Protein AF-A0A7S0KCH8-F1 (afdb_monomer)

Secondary structure (DSSP, 8-state):
-GGGGS-B---HHHHHHHHHHHHHHHHHTTTT-TTHHHHHHHHHHHHHHHHHHHHHHTBPPPP---THHHHHIIIIIHHHHHHHHHHHHHHHHHS-TT--EEE-SSPPPGGG-EEEEEEEE-SSSS-PEEEEEEE-TTSPPEEE----TTTTT-SS--GGGGTT---S-HHHHHHHHHHHHHHHHHHHHHHHHHHHHHHHHHHHHHHH--S---SS---S--GGG-TT-SEE--EE--TT-SS-EESS--TTS-GGGSS---TTSTT--GGGBGGGTS-HHHHHHH-SSTTS-SSPPPEE-PPPTTTGGG-

Sequence (311 aa):
INSYMRGTIYEVAERYTTVTKLLFLAFFYAAMYPMGFFVCSLALCITYFADKFATFRIWRPAPMLGNEVSEFQRDWVFPVVLLALILVTGYLYAMFPYDFLCESEDPVPEEYYGENYTVIKKESDDGGSQVQVTVDENSTAYRYCDQNIFVNFYFPPRSQAQDGDNWMTGQQEFVVNFVGWFGFTCFFTIVVLKFGVSSYKAYKSWIYGGGYEPVGDDQGIPFSKVESITAYVPQVRSVAFVYPLLACDVIHVDGSLIGFTDPEHENDHSVHSLIHEFRTEELKAKAKDVNKPILGVVKHYPPNAEESMHF

Organism: NCBI:txid1398097

Mean predicted aligned error: 13.88 Å

Radius of gyration: 35.08 Å; Cα contacts (8 Å, |Δi|>4): 299; chains: 1; bounding box: 94×50×87 Å

pLDDT: mean 81.59, std 11.24, range [45.16, 97.44]

Foldseek 3Di:
DVVVVQFDEDDPVVLVVVLLVLLLVLLLCCLVCVCSVVVSVVVVVVSVVVVVVSCVPGHHPHQLPDCVVVCCCVLPSVLVSVLSSLQSNLVCLQCVVVFFKFWDPDWDPPVPADFADFDFQPPDPPGTDTDGDGRDRPDTDIDGHDSPLVVVPDARQAPVSCVPRNRADPVSRVVSHVSRVVSVVSVVCSCCVPVVVVVVVVVCCVVPDPPDDDDDDDPVDPPLNPPVAFKDFDWADDSNDPDTATQEDCPPPFLVNPPDADPVQGRDCRVSYCVVVDPLVVVCVVDPDNPDDPTDYIDGRDRDPVVVVPD

Structure (mmCIF, N/CA/C/O backbone):
data_AF-A0A7S0KCH8-F1
#
_entry.id   AF-A0A7S0KCH8-F1
#
loop_
_atom_site.group_PDB
_atom_site.id
_atom_site.type_symbol
_atom_site.label_atom_id
_atom_site.label_alt_id
_atom_site.label_comp_id
_atom_site.label_asym_id
_atom_site.label_entity_id
_atom_site.label_seq_id
_atom_site.pdbx_PDB_ins_code
_atom_site.Cartn_x
_atom_site.Cartn_y
_atom_site.Cartn_z
_atom_site.occupancy
_atom_site.B_iso_or_equiv
_atom_site.auth_seq_id
_atom_site.auth_comp_id
_atom_site.auth_asym_id
_atom_site.auth_atom_id
_atom_site.pdbx_PDB_model_num
ATOM 1 N N . ILE A 1 1 ? 0.589 -22.618 -41.593 1.00 49.50 1 ILE A N 1
ATOM 2 C CA . ILE A 1 1 ? 0.770 -23.561 -40.459 1.00 49.50 1 ILE A CA 1
ATOM 3 C C . ILE A 1 1 ? 1.417 -22.905 -39.228 1.00 49.50 1 ILE A C 1
ATOM 5 O O . ILE A 1 1 ? 1.048 -23.247 -38.117 1.00 49.50 1 ILE A O 1
ATOM 9 N N . ASN A 1 2 ? 2.289 -21.900 -39.404 1.00 55.91 2 ASN A N 1
ATOM 10 C CA . ASN A 1 2 ? 3.018 -21.236 -38.311 1.00 55.91 2 ASN A CA 1
ATOM 11 C C . ASN A 1 2 ? 2.172 -20.278 -37.427 1.00 55.91 2 ASN A C 1
ATOM 13 O O . ASN A 1 2 ? 2.614 -19.855 -36.366 1.00 55.91 2 ASN A O 1
ATOM 17 N N . SER A 1 3 ? 0.940 -19.931 -37.827 1.00 59.00 3 SER A N 1
ATOM 18 C CA . SER A 1 3 ? 0.054 -19.051 -37.042 1.00 59.00 3 SER A CA 1
ATOM 19 C C . SER A 1 3 ? -0.571 -19.735 -35.820 1.00 59.00 3 SER A C 1
ATOM 21 O O . SER A 1 3 ? -0.854 -19.058 -34.838 1.00 59.00 3 SER A O 1
ATOM 23 N N . TYR A 1 4 ? -0.744 -21.062 -35.848 1.00 65.50 4 TYR A N 1
ATOM 24 C CA . TYR A 1 4 ? -1.375 -21.828 -34.761 1.00 65.50 4 TYR A CA 1
ATOM 25 C C . TYR A 1 4 ? -0.423 -22.160 -33.597 1.00 65.50 4 TYR A C 1
ATOM 27 O O . TYR A 1 4 ? -0.877 -22.632 -32.563 1.00 65.50 4 TYR A O 1
ATOM 35 N N . MET A 1 5 ? 0.881 -21.893 -33.744 1.00 70.75 5 MET A N 1
ATOM 36 C CA . MET A 1 5 ? 1.918 -22.182 -32.738 1.00 70.75 5 MET A CA 1
ATOM 37 C C . MET A 1 5 ? 2.386 -20.933 -31.967 1.00 70.75 5 MET A C 1
ATOM 39 O O . MET A 1 5 ? 3.330 -21.010 -31.189 1.00 70.75 5 MET A O 1
ATOM 43 N N . ARG A 1 6 ? 1.766 -19.762 -32.178 1.00 72.44 6 ARG A N 1
ATOM 44 C CA . ARG A 1 6 ? 2.265 -18.481 -31.634 1.00 72.44 6 ARG A CA 1
ATOM 45 C C . ARG A 1 6 ? 1.934 -18.221 -30.157 1.00 72.44 6 ARG A C 1
ATOM 47 O O . ARG A 1 6 ? 2.426 -17.234 -29.621 1.00 72.44 6 ARG A O 1
ATOM 54 N N . GLY A 1 7 ? 1.169 -19.099 -29.505 1.00 82.00 7 GLY A N 1
ATOM 55 C CA . GLY A 1 7 ? 0.718 -18.918 -28.122 1.00 82.00 7 GLY A CA 1
ATOM 56 C C . GLY A 1 7 ? -0.313 -17.793 -27.970 1.00 82.00 7 GLY A C 1
ATOM 57 O O . GLY A 1 7 ? -0.486 -16.951 -28.853 1.00 82.00 7 GLY A O 1
ATOM 58 N N . THR A 1 8 ? -1.032 -17.785 -26.850 1.00 87.75 8 THR A N 1
ATOM 59 C CA . THR A 1 8 ? -2.036 -16.748 -26.563 1.00 87.75 8 THR A CA 1
ATOM 60 C C . THR A 1 8 ? -1.348 -15.472 -26.080 1.00 87.75 8 THR A C 1
ATOM 62 O O . THR A 1 8 ? -0.414 -15.535 -25.277 1.00 87.75 8 THR A O 1
ATOM 65 N N . ILE A 1 9 ? -1.805 -14.316 -26.567 1.00 86.19 9 ILE A N 1
ATOM 66 C CA . ILE A 1 9 ? -1.356 -13.003 -26.086 1.00 86.19 9 ILE A CA 1
ATOM 67 C C . ILE A 1 9 ? -1.968 -12.773 -24.703 1.00 86.19 9 ILE A C 1
ATOM 69 O O . ILE A 1 9 ? -3.154 -13.027 -24.505 1.00 86.19 9 ILE A O 1
ATOM 73 N N . TYR A 1 10 ? -1.166 -12.300 -23.756 1.00 87.00 10 TYR A N 1
ATOM 74 C CA . TYR A 1 10 ? -1.631 -11.918 -22.429 1.00 87.00 10 TYR A CA 1
ATOM 75 C C . TYR A 1 10 ? -1.102 -10.533 -22.070 1.00 87.00 10 TYR A C 1
ATOM 77 O O . TYR A 1 10 ? -0.012 -10.145 -22.495 1.00 87.00 10 TYR A O 1
ATOM 85 N N . GLU A 1 11 ? -1.870 -9.799 -21.269 1.00 87.19 11 GLU A N 1
ATOM 86 C CA . GLU A 1 11 ? -1.468 -8.489 -20.773 1.00 87.19 11 GLU A CA 1
ATOM 87 C C . GLU A 1 11 ? -0.939 -8.601 -19.344 1.00 87.19 11 GLU A C 1
ATOM 89 O O . GLU A 1 11 ? -1.633 -9.007 -18.410 1.00 87.19 11 GLU A O 1
ATOM 94 N N . VAL A 1 12 ? 0.319 -8.205 -19.162 1.00 85.81 12 VAL A N 1
ATOM 95 C CA . VAL A 1 12 ? 0.990 -8.212 -17.856 1.00 85.81 12 VAL A CA 1
ATOM 96 C C . VAL A 1 12 ? 0.266 -7.287 -16.864 1.00 85.81 12 VAL A C 1
ATOM 98 O O . VAL A 1 12 ? 0.108 -7.628 -15.691 1.00 85.81 12 VAL A O 1
ATOM 101 N N . ALA A 1 13 ? -0.249 -6.149 -17.341 1.00 86.00 13 ALA A N 1
ATOM 102 C CA . ALA A 1 13 ? -0.992 -5.183 -16.532 1.00 86.00 13 ALA A CA 1
ATOM 103 C C . ALA A 1 13 ? -2.282 -5.767 -15.924 1.00 86.00 13 ALA A C 1
ATOM 105 O O . ALA A 1 13 ? -2.610 -5.477 -14.770 1.00 86.00 13 ALA A O 1
ATOM 106 N N . GLU A 1 14 ? -2.991 -6.630 -16.657 1.00 88.38 14 GLU A N 1
ATOM 107 C CA . GLU A 1 14 ? -4.214 -7.284 -16.177 1.00 88.38 14 GLU A CA 1
ATOM 108 C C . GLU A 1 14 ? -3.922 -8.213 -14.986 1.00 88.38 14 GLU A C 1
ATOM 110 O O . GLU A 1 14 ? -4.651 -8.222 -13.986 1.00 88.38 14 GLU A O 1
ATOM 115 N N . ARG A 1 15 ? -2.802 -8.944 -15.043 1.00 89.25 15 ARG A N 1
ATOM 116 C CA . ARG A 1 15 ? -2.364 -9.856 -13.973 1.00 89.25 15 ARG A CA 1
ATOM 117 C C . ARG A 1 15 ? -2.006 -9.091 -12.703 1.00 89.25 15 ARG A C 1
ATOM 119 O O . ARG A 1 15 ? -2.523 -9.406 -11.630 1.00 89.25 15 ARG A O 1
ATOM 126 N N . TYR A 1 16 ? -1.216 -8.026 -12.830 1.00 88.56 16 TYR A N 1
ATOM 127 C CA . TYR A 1 16 ? -0.885 -7.150 -11.704 1.00 88.56 16 TYR A CA 1
ATOM 128 C C . TYR A 1 16 ? -2.118 -6.483 -11.090 1.00 88.56 16 TYR A C 1
ATOM 130 O O . TYR A 1 16 ? -2.240 -6.399 -9.864 1.00 88.56 16 TYR A O 1
ATOM 138 N N . THR A 1 17 ? -3.068 -6.063 -11.926 1.00 91.12 17 THR A N 1
ATOM 139 C CA . THR A 1 17 ? -4.338 -5.491 -11.467 1.00 91.12 17 THR A CA 1
ATOM 140 C C . THR A 1 17 ? -5.153 -6.517 -10.682 1.00 91.12 17 THR A C 1
ATOM 142 O O . THR A 1 17 ? -5.714 -6.189 -9.638 1.00 91.12 17 THR A O 1
ATOM 145 N N . THR A 1 18 ? -5.192 -7.769 -11.138 1.00 92.88 18 THR A N 1
ATOM 146 C CA . THR A 1 18 ? -5.904 -8.859 -10.455 1.00 92.88 18 THR A CA 1
ATOM 147 C C . THR A 1 18 ? -5.311 -9.137 -9.074 1.00 92.88 18 THR A C 1
ATOM 149 O O . THR A 1 18 ? -6.045 -9.163 -8.086 1.00 92.88 18 THR A O 1
ATOM 152 N N . VAL A 1 19 ? -3.983 -9.248 -8.974 1.00 92.31 19 VAL A N 1
ATOM 153 C CA . VAL A 1 19 ? -3.284 -9.420 -7.687 1.00 92.31 19 VAL A CA 1
ATOM 154 C C . VAL A 1 19 ? -3.533 -8.229 -6.759 1.00 92.31 19 VAL A C 1
ATOM 156 O O . VAL A 1 19 ? -3.840 -8.409 -5.582 1.00 92.31 19 VAL A O 1
ATOM 159 N N . THR A 1 20 ? -3.465 -7.007 -7.287 1.00 92.56 20 THR A N 1
ATOM 160 C CA . THR A 1 20 ? -3.711 -5.782 -6.513 1.00 92.56 20 THR A CA 1
ATOM 161 C C . THR A 1 20 ? -5.137 -5.731 -5.967 1.00 92.56 20 THR A C 1
ATOM 163 O O . THR A 1 20 ? -5.324 -5.397 -4.801 1.00 92.56 20 THR A O 1
ATOM 166 N N . LYS A 1 21 ? -6.142 -6.111 -6.768 1.00 93.25 21 LYS A N 1
ATOM 167 C CA . LYS A 1 21 ? -7.544 -6.194 -6.328 1.00 93.25 21 LYS A CA 1
ATOM 168 C C . LYS A 1 21 ? -7.722 -7.197 -5.191 1.00 93.25 21 LYS A C 1
ATOM 170 O O . LYS A 1 21 ? -8.397 -6.878 -4.218 1.00 93.25 21 LYS A O 1
ATOM 175 N N . LEU A 1 22 ? -7.105 -8.377 -5.295 1.00 94.31 22 LEU A N 1
ATOM 176 C CA . LEU A 1 22 ? -7.160 -9.400 -4.244 1.00 94.31 22 LEU A CA 1
ATOM 177 C C . LEU A 1 22 ? -6.536 -8.903 -2.937 1.00 94.31 22 LEU A C 1
ATOM 179 O O . LEU A 1 22 ? -7.145 -9.040 -1.879 1.00 94.31 22 LEU A O 1
ATOM 183 N N . LEU A 1 23 ? -5.353 -8.286 -3.013 1.00 92.62 23 LEU A N 1
ATOM 184 C CA . LEU A 1 23 ? -4.676 -7.726 -1.843 1.00 92.62 23 LEU A CA 1
ATOM 185 C C . LEU A 1 23 ? -5.473 -6.581 -1.219 1.00 92.62 23 LEU A C 1
ATOM 187 O O . LEU A 1 23 ? -5.674 -6.576 -0.008 1.00 92.62 23 LEU A O 1
ATOM 191 N N . PHE A 1 24 ? -5.967 -5.649 -2.037 1.00 93.00 24 PHE A N 1
ATOM 192 C CA . PHE A 1 24 ? -6.792 -4.541 -1.566 1.00 93.00 24 PHE A CA 1
ATOM 193 C C . PHE A 1 24 ? -8.053 -5.049 -0.867 1.00 93.00 24 PHE A C 1
ATOM 195 O O . PHE A 1 24 ? -8.338 -4.615 0.241 1.00 93.00 24 PHE A O 1
ATOM 202 N N . LEU A 1 25 ? -8.768 -6.006 -1.465 1.00 93.06 25 LEU A N 1
ATOM 203 C CA . LEU A 1 25 ? -9.974 -6.584 -0.875 1.00 93.06 25 LEU A CA 1
ATOM 204 C C . LEU A 1 25 ? -9.673 -7.287 0.456 1.00 93.06 25 LEU A C 1
ATOM 206 O O . LEU A 1 25 ? -10.362 -7.054 1.446 1.00 93.06 25 LEU A O 1
ATOM 210 N N . ALA A 1 26 ? -8.632 -8.121 0.491 1.00 93.62 26 ALA A N 1
ATOM 211 C CA . ALA A 1 26 ? -8.243 -8.845 1.696 1.00 93.62 26 ALA A CA 1
ATOM 212 C C . ALA A 1 26 ? -7.873 -7.893 2.836 1.00 93.62 26 ALA A C 1
ATOM 214 O O . ALA A 1 26 ? -8.261 -8.118 3.976 1.00 93.62 26 ALA A O 1
ATOM 215 N N . PHE A 1 27 ? -7.154 -6.817 2.522 1.00 91.88 27 PHE A N 1
ATOM 216 C CA . PHE A 1 27 ? -6.745 -5.821 3.503 1.00 91.88 27 PHE A CA 1
ATOM 217 C C . PHE A 1 27 ? -7.907 -4.926 3.936 1.00 91.88 27 PHE A C 1
ATOM 219 O O . PHE A 1 27 ? -8.045 -4.634 5.116 1.00 91.88 27 PHE A O 1
ATOM 226 N N . PHE A 1 28 ? -8.790 -4.543 3.019 1.00 90.81 28 PHE A N 1
ATOM 227 C CA . PHE A 1 28 ? -9.966 -3.740 3.341 1.00 90.81 28 PHE A CA 1
ATOM 228 C C . PHE A 1 28 ? -10.879 -4.446 4.355 1.00 90.81 28 PHE A C 1
ATOM 230 O O . PHE A 1 28 ? -11.350 -3.832 5.306 1.00 90.81 28 PHE A O 1
ATOM 237 N N . TYR A 1 29 ? -11.084 -5.755 4.185 1.00 90.38 29 TYR A N 1
ATOM 238 C CA . TYR A 1 29 ? -11.949 -6.559 5.053 1.00 90.38 29 TYR A CA 1
ATOM 239 C C . TYR A 1 29 ? -11.213 -7.266 6.201 1.00 90.38 29 TYR A C 1
ATOM 241 O O . TYR A 1 29 ? -11.848 -7.972 6.985 1.00 90.38 29 TYR A O 1
ATOM 249 N N . ALA A 1 30 ? -9.899 -7.062 6.339 1.00 90.81 30 ALA A N 1
ATOM 250 C CA . ALA A 1 30 ? -9.063 -7.756 7.318 1.00 90.81 30 ALA A CA 1
ATOM 251 C C . ALA A 1 30 ? -9.546 -7.581 8.764 1.00 90.81 30 ALA A C 1
ATOM 253 O O . ALA A 1 30 ? -9.497 -8.533 9.541 1.00 90.81 30 ALA A O 1
ATOM 254 N N . ALA A 1 31 ? -10.022 -6.380 9.107 1.00 88.06 31 ALA A N 1
ATOM 255 C CA . ALA A 1 31 ? -10.483 -6.049 10.453 1.00 88.06 31 ALA A CA 1
ATOM 256 C C . ALA A 1 31 ? -11.760 -6.809 10.849 1.00 88.06 31 ALA A C 1
ATOM 258 O O . ALA A 1 31 ? -11.889 -7.239 11.989 1.00 88.06 31 ALA A O 1
ATOM 259 N N . MET A 1 32 ? -12.691 -7.001 9.907 1.00 89.19 32 MET A N 1
ATOM 260 C CA . MET A 1 32 ? -13.961 -7.692 10.170 1.00 89.19 32 MET A CA 1
ATOM 261 C C . MET A 1 32 ? -13.855 -9.206 9.994 1.00 89.19 32 MET A C 1
ATOM 263 O O . MET A 1 32 ? -14.503 -9.961 10.712 1.00 89.19 32 MET A O 1
ATOM 267 N N . TYR A 1 33 ? -13.063 -9.661 9.022 1.00 90.75 33 TYR A N 1
ATOM 268 C CA . TYR A 1 33 ? -12.985 -11.070 8.658 1.00 90.75 33 TYR A CA 1
ATOM 269 C C . TYR A 1 33 ? -11.531 -11.498 8.422 1.00 90.75 33 TYR A C 1
ATOM 271 O O . TYR A 1 33 ? -11.089 -11.616 7.274 1.00 90.75 33 TYR A O 1
ATOM 279 N N . PRO A 1 34 ? -10.769 -11.794 9.493 1.00 90.00 34 PRO A N 1
ATOM 280 C CA . PRO A 1 34 ? -9.363 -12.186 9.376 1.00 90.00 34 PRO A CA 1
ATOM 281 C C . PRO A 1 34 ? -9.175 -13.501 8.604 1.00 90.00 34 PRO A C 1
ATOM 283 O O . PRO A 1 34 ? -8.132 -13.713 7.984 1.00 90.00 34 PRO A O 1
ATOM 286 N N . MET A 1 35 ? -10.197 -14.367 8.541 1.00 92.88 35 MET A N 1
ATOM 287 C CA . MET A 1 35 ? -10.164 -15.558 7.681 1.00 92.88 35 MET A CA 1
ATOM 288 C C . MET A 1 35 ? -10.033 -15.218 6.185 1.00 92.88 35 MET A C 1
ATOM 290 O O . MET A 1 35 ? -9.571 -16.050 5.401 1.00 92.88 35 MET A O 1
ATOM 294 N N . GLY A 1 36 ? -10.342 -13.980 5.785 1.00 92.12 36 GLY A N 1
ATOM 295 C CA . GLY A 1 36 ? -10.107 -13.470 4.437 1.00 92.12 36 GLY A CA 1
ATOM 296 C C . GLY A 1 36 ? -8.643 -13.563 3.996 1.00 92.12 36 GLY A C 1
ATOM 297 O O . GLY A 1 36 ? -8.384 -13.785 2.813 1.00 92.12 36 GLY A O 1
ATOM 298 N N . PHE A 1 37 ? -7.677 -13.501 4.923 1.00 93.00 37 PHE A N 1
ATOM 299 C CA . PHE A 1 37 ? -6.259 -13.693 4.599 1.00 93.00 37 PHE A CA 1
ATOM 300 C C . PHE A 1 37 ? -5.954 -15.104 4.091 1.00 93.00 37 PHE A C 1
ATOM 302 O O . PHE A 1 37 ? -5.174 -15.254 3.150 1.00 93.00 37 PHE A O 1
ATOM 309 N N . PHE A 1 38 ? -6.593 -16.132 4.656 1.00 95.88 38 PHE A N 1
ATOM 310 C CA . PHE A 1 38 ? -6.423 -17.510 4.190 1.00 95.88 38 PHE A CA 1
ATOM 311 C C . PHE A 1 38 ? -6.998 -17.692 2.786 1.00 95.88 38 PHE A C 1
ATOM 313 O O . PHE A 1 38 ? -6.343 -18.278 1.925 1.00 95.88 38 PHE A O 1
ATOM 320 N N . VAL A 1 39 ? -8.183 -17.130 2.529 1.00 95.31 39 VAL A N 1
ATOM 321 C CA . VAL A 1 39 ? -8.810 -17.162 1.198 1.00 95.31 39 VAL A CA 1
ATOM 322 C C . VAL A 1 39 ? -7.949 -16.419 0.174 1.00 95.31 39 VAL A C 1
ATOM 324 O O . VAL A 1 39 ? -7.715 -16.930 -0.920 1.00 95.31 39 VAL A O 1
ATOM 327 N N . CYS A 1 40 ? -7.416 -15.249 0.535 1.00 95.25 40 CYS A N 1
ATOM 328 C CA . CYS A 1 40 ? -6.511 -14.481 -0.317 1.00 95.25 40 CYS A CA 1
ATOM 329 C C . CYS A 1 40 ? -5.208 -15.243 -0.600 1.00 95.25 40 CYS A C 1
ATOM 331 O O . CYS A 1 40 ? -4.794 -15.342 -1.752 1.00 95.25 40 CYS A O 1
ATOM 333 N N . SER A 1 41 ? -4.594 -15.852 0.418 1.00 96.44 41 SER A N 1
ATOM 334 C CA . SER A 1 41 ? -3.389 -16.672 0.256 1.00 96.44 41 SER A CA 1
ATOM 335 C C . SER A 1 41 ? -3.626 -17.861 -0.679 1.00 96.44 41 SER A C 1
ATOM 337 O O . SER A 1 41 ? -2.832 -18.091 -1.591 1.00 96.44 41 SER A O 1
ATOM 339 N N . LEU A 1 42 ? -4.749 -18.570 -0.519 1.00 97.12 42 LEU A N 1
ATOM 340 C CA . LEU A 1 42 ? -5.142 -19.658 -1.413 1.00 97.12 42 LEU A CA 1
ATOM 341 C C . LEU A 1 42 ? -5.324 -19.157 -2.855 1.00 97.12 42 LEU A C 1
ATOM 343 O O . LEU A 1 42 ? -4.800 -19.770 -3.786 1.00 97.12 42 LEU A O 1
ATOM 347 N N . ALA A 1 43 ? -6.022 -18.033 -3.040 1.00 96.56 43 ALA A N 1
ATOM 348 C CA . ALA A 1 43 ? -6.229 -17.428 -4.352 1.00 96.56 43 ALA A CA 1
ATOM 349 C C . ALA A 1 43 ? -4.895 -17.062 -5.020 1.00 96.56 43 ALA A C 1
ATOM 351 O O . ALA A 1 43 ? -4.681 -17.425 -6.176 1.00 96.56 43 ALA A O 1
ATOM 352 N N . LEU A 1 44 ? -3.972 -16.438 -4.276 1.00 95.31 44 LEU A N 1
ATOM 353 C CA . LEU A 1 44 ? -2.632 -16.094 -4.756 1.00 95.31 44 LEU A CA 1
ATOM 354 C C . LEU A 1 44 ? -1.824 -17.338 -5.149 1.00 95.31 44 LEU A C 1
ATOM 356 O O . LEU A 1 44 ? -1.196 -17.350 -6.209 1.00 95.31 44 LEU A O 1
ATOM 360 N N . CYS A 1 45 ? -1.880 -18.405 -4.348 1.00 97.44 45 CYS A N 1
ATOM 361 C CA . CYS A 1 45 ? -1.247 -19.685 -4.668 1.00 97.44 45 CYS A CA 1
ATOM 362 C C . CYS A 1 45 ? -1.795 -20.279 -5.971 1.00 97.44 45 CYS A C 1
ATOM 364 O O . CYS A 1 45 ? -1.017 -20.663 -6.845 1.00 97.44 45 CYS A O 1
ATOM 366 N N . ILE A 1 46 ? -3.121 -20.319 -6.134 1.00 96.88 46 ILE A N 1
ATOM 367 C CA . ILE A 1 46 ? -3.759 -20.829 -7.355 1.00 96.88 46 ILE A CA 1
ATOM 368 C C . ILE A 1 46 ? -3.323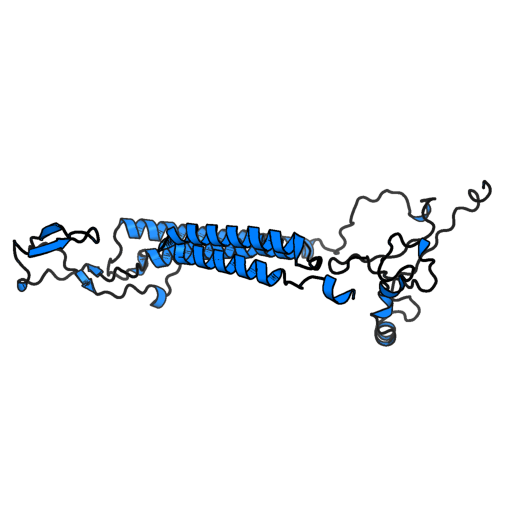 -20.000 -8.565 1.00 96.88 46 ILE A C 1
ATOM 370 O O . ILE A 1 46 ? -2.886 -20.575 -9.563 1.00 96.88 46 ILE A O 1
ATOM 374 N N . THR A 1 47 ? -3.370 -18.666 -8.473 1.00 95.25 47 THR A N 1
ATOM 375 C CA . THR A 1 47 ? -2.918 -17.789 -9.563 1.00 95.25 47 THR A CA 1
ATOM 376 C C . THR A 1 47 ? -1.441 -17.980 -9.877 1.00 95.25 47 THR A C 1
ATOM 378 O O . THR A 1 47 ? -1.086 -18.060 -11.045 1.00 95.25 47 THR A O 1
ATOM 381 N N . TYR A 1 48 ? -0.583 -18.154 -8.867 1.00 95.38 48 TYR A N 1
ATOM 382 C CA . TYR A 1 48 ? 0.844 -18.392 -9.074 1.00 95.38 48 TYR A CA 1
ATOM 383 C C . TYR A 1 48 ? 1.094 -19.670 -9.879 1.00 95.38 48 TYR A C 1
ATOM 385 O O . TYR A 1 48 ? 1.832 -19.649 -10.863 1.00 95.38 48 TYR A O 1
ATOM 393 N N . PHE A 1 49 ? 0.473 -20.788 -9.494 1.00 96.75 49 PHE A N 1
ATOM 394 C CA . PHE A 1 49 ? 0.667 -22.051 -10.207 1.00 96.75 49 PHE A CA 1
ATOM 395 C C . PHE A 1 49 ? 0.043 -22.033 -11.605 1.00 96.75 49 PHE A C 1
ATOM 397 O O . PHE A 1 49 ? 0.657 -22.546 -12.544 1.00 96.75 49 PHE A O 1
ATOM 404 N N . ALA A 1 50 ? -1.133 -21.419 -11.761 1.00 95.31 50 ALA A N 1
ATOM 405 C CA . ALA A 1 50 ? -1.792 -21.271 -13.054 1.00 95.31 50 ALA A CA 1
ATOM 406 C C . ALA A 1 50 ? -0.970 -20.399 -14.015 1.00 95.31 50 ALA A C 1
ATOM 408 O O . ALA A 1 50 ? -0.683 -20.829 -15.133 1.00 95.31 50 ALA A O 1
ATOM 409 N N . ASP A 1 51 ? -0.521 -19.225 -13.568 1.00 93.56 51 ASP A N 1
ATOM 410 C CA . ASP A 1 51 ? 0.273 -18.298 -14.376 1.00 93.56 51 ASP A CA 1
ATOM 411 C C . ASP A 1 51 ? 1.648 -18.895 -14.701 1.00 93.56 51 ASP A C 1
ATOM 413 O O . ASP A 1 51 ? 2.118 -18.792 -15.835 1.00 93.56 51 ASP A O 1
ATOM 417 N N . LYS A 1 52 ? 2.273 -19.607 -13.753 1.00 94.19 52 LYS A N 1
ATOM 418 C CA . LYS A 1 52 ? 3.521 -20.342 -13.995 1.00 94.19 52 LYS A CA 1
ATOM 419 C C . LYS A 1 52 ? 3.345 -21.392 -15.091 1.00 94.19 52 LYS A C 1
ATOM 421 O O . LYS A 1 52 ? 4.161 -21.468 -16.006 1.00 94.19 52 LYS A O 1
ATOM 426 N N . PHE A 1 53 ? 2.285 -22.196 -15.019 1.00 95.12 53 PHE A N 1
ATOM 427 C CA . PHE A 1 53 ? 1.995 -23.200 -16.041 1.00 95.12 53 PHE A CA 1
ATOM 428 C C . PHE A 1 53 ? 1.719 -22.560 -17.408 1.00 95.12 53 PHE A C 1
ATOM 430 O O . PHE A 1 53 ? 2.267 -23.006 -18.419 1.00 95.12 53 PHE A O 1
ATOM 437 N N . ALA A 1 54 ? 0.913 -21.497 -17.438 1.00 92.12 54 ALA A N 1
ATOM 438 C CA . ALA A 1 54 ? 0.558 -20.795 -18.664 1.00 92.12 54 ALA A CA 1
ATOM 439 C C . ALA A 1 54 ? 1.779 -20.140 -19.326 1.00 92.12 54 ALA A C 1
ATOM 441 O O . ALA A 1 54 ? 1.956 -20.287 -20.535 1.00 92.12 54 ALA A O 1
ATOM 442 N N . THR A 1 55 ? 2.668 -19.534 -18.535 1.00 90.44 55 THR A N 1
ATOM 443 C CA . THR A 1 55 ? 3.923 -18.928 -19.011 1.00 90.44 55 THR A CA 1
ATOM 444 C C . THR A 1 55 ? 4.830 -19.948 -19.699 1.00 90.44 55 THR A C 1
ATOM 446 O O . THR A 1 55 ? 5.440 -19.638 -20.716 1.00 90.44 55 THR A O 1
ATOM 449 N N . PHE A 1 56 ? 4.911 -21.180 -19.186 1.00 91.12 56 PHE A N 1
ATOM 450 C CA . PHE A 1 56 ? 5.785 -22.201 -19.772 1.00 91.12 56 PHE A CA 1
ATOM 451 C C . PHE A 1 56 ? 5.194 -22.939 -20.977 1.00 91.12 56 PHE A C 1
ATOM 453 O O . PHE A 1 56 ? 5.953 -23.579 -21.703 1.00 91.12 56 PHE A O 1
ATOM 460 N N . ARG A 1 57 ? 3.867 -22.939 -21.170 1.00 90.50 57 ARG A N 1
ATOM 461 C CA . ARG A 1 57 ? 3.228 -23.837 -22.155 1.00 90.50 57 ARG A CA 1
ATOM 462 C C . ARG A 1 57 ? 2.222 -23.208 -23.110 1.00 90.50 57 ARG A C 1
ATOM 464 O O . ARG A 1 57 ? 1.980 -23.800 -24.155 1.00 90.50 57 ARG A O 1
ATOM 471 N N . ILE A 1 58 ? 1.594 -22.088 -22.759 1.00 91.56 58 ILE A N 1
ATOM 472 C CA . ILE A 1 58 ? 0.435 -21.555 -23.500 1.00 91.56 58 ILE A CA 1
ATOM 473 C C . ILE A 1 58 ? 0.701 -20.141 -24.005 1.00 91.56 58 ILE A C 1
ATOM 475 O O . ILE A 1 58 ? 0.320 -19.795 -25.125 1.00 91.56 58 ILE A O 1
ATOM 479 N N . TRP A 1 59 ? 1.302 -19.303 -23.169 1.00 90.50 59 TRP A N 1
ATOM 480 C CA . TRP A 1 59 ? 1.473 -17.895 -23.471 1.00 90.50 59 TRP A CA 1
ATOM 481 C C . TRP A 1 59 ? 2.648 -17.652 -24.403 1.00 90.50 59 TRP A C 1
ATOM 483 O O . TRP A 1 59 ? 3.705 -18.274 -24.298 1.00 90.50 59 TRP A O 1
ATOM 493 N N . ARG A 1 60 ? 2.444 -16.710 -25.324 1.00 86.12 60 ARG A N 1
ATOM 494 C CA . ARG A 1 60 ? 3.535 -16.126 -26.101 1.00 86.12 60 ARG A CA 1
ATOM 495 C C . ARG A 1 60 ? 4.489 -15.395 -25.140 1.00 86.12 60 ARG A C 1
ATOM 497 O O . ARG A 1 60 ? 3.997 -14.857 -24.150 1.00 86.12 60 ARG A O 1
ATOM 504 N N . PRO A 1 61 ? 5.807 -15.315 -25.412 1.00 81.62 61 PRO A N 1
ATOM 505 C CA . PRO A 1 61 ? 6.705 -14.454 -24.645 1.00 81.62 61 PRO A CA 1
ATOM 506 C C . PRO A 1 61 ? 6.113 -13.050 -24.472 1.00 81.62 61 PRO A C 1
ATOM 508 O O . PRO A 1 61 ? 5.667 -12.448 -25.453 1.00 81.62 61 PRO A O 1
ATOM 511 N N . ALA A 1 62 ? 6.067 -12.563 -23.229 1.00 77.62 62 ALA A N 1
ATOM 512 C CA . ALA A 1 62 ? 5.582 -11.218 -22.946 1.00 77.62 62 ALA A CA 1
ATOM 513 C C . ALA A 1 62 ? 6.419 -10.168 -23.691 1.00 77.62 62 ALA A C 1
ATOM 515 O O . ALA A 1 62 ? 7.618 -10.381 -23.906 1.00 77.62 62 ALA A O 1
ATOM 516 N N . PRO A 1 63 ? 5.820 -9.015 -24.042 1.00 74.06 63 PRO A N 1
ATOM 517 C CA . PRO A 1 63 ? 6.612 -7.857 -24.429 1.00 74.06 63 PRO A CA 1
ATOM 518 C C . PRO A 1 63 ? 7.597 -7.538 -23.299 1.00 74.06 63 PRO A C 1
ATOM 520 O O . PRO A 1 63 ? 7.263 -7.712 -22.123 1.00 74.06 63 PRO A O 1
ATOM 523 N N . MET A 1 64 ? 8.801 -7.083 -23.649 1.00 70.38 64 MET A N 1
ATOM 524 C CA . MET A 1 64 ? 9.814 -6.647 -22.685 1.00 70.38 64 MET A CA 1
ATOM 525 C C . MET A 1 64 ? 9.370 -5.339 -22.017 1.00 70.38 64 MET A C 1
ATOM 527 O O . MET A 1 64 ? 9.905 -4.267 -22.261 1.00 70.38 64 MET A O 1
ATOM 531 N N . LEU A 1 65 ? 8.348 -5.426 -21.172 1.00 72.19 65 LEU A N 1
ATOM 532 C CA . LEU A 1 65 ? 8.073 -4.425 -20.160 1.00 72.19 65 LEU A CA 1
ATOM 533 C C . LEU A 1 65 ? 9.223 -4.543 -19.165 1.00 72.19 65 LEU A C 1
ATOM 535 O O . LEU A 1 65 ? 9.404 -5.594 -18.548 1.00 72.19 65 LEU A O 1
ATOM 539 N N . GLY A 1 66 ? 10.042 -3.497 -19.073 1.00 71.62 66 GLY A N 1
ATOM 540 C CA . GLY A 1 66 ? 11.121 -3.435 -18.096 1.00 71.62 66 GLY A CA 1
ATOM 541 C C . GLY A 1 66 ? 10.601 -3.560 -16.658 1.00 71.62 66 GLY A C 1
ATOM 542 O O . GLY A 1 66 ? 9.413 -3.751 -16.390 1.00 71.62 66 GLY A O 1
ATOM 543 N N . ASN A 1 67 ? 11.494 -3.379 -15.691 1.00 82.12 67 ASN A N 1
ATOM 544 C CA . ASN A 1 67 ? 11.136 -3.473 -14.272 1.00 82.12 67 ASN A CA 1
ATOM 545 C C . ASN A 1 67 ? 10.195 -2.350 -13.790 1.00 82.12 67 ASN A C 1
ATOM 547 O O . ASN A 1 67 ? 9.759 -2.384 -12.643 1.00 82.12 67 ASN A O 1
ATOM 551 N N . GLU A 1 68 ? 9.831 -1.401 -14.656 1.00 83.12 68 GLU A N 1
ATOM 552 C CA . GLU A 1 68 ? 9.014 -0.225 -14.341 1.00 83.12 68 GLU A CA 1
ATOM 553 C C . GLU A 1 68 ? 7.679 -0.579 -13.674 1.00 83.12 68 GLU A C 1
ATOM 555 O O . GLU A 1 68 ? 7.293 0.046 -12.688 1.00 83.12 68 GLU A O 1
ATOM 560 N N . VAL A 1 69 ? 6.982 -1.617 -14.152 1.00 83.75 69 VAL A N 1
ATOM 561 C CA . VAL A 1 69 ? 5.687 -2.024 -13.573 1.00 83.75 69 VAL A CA 1
ATOM 562 C C . VAL A 1 69 ? 5.870 -2.580 -12.159 1.00 83.75 69 VAL A C 1
ATOM 564 O O . VAL A 1 69 ? 5.097 -2.263 -11.252 1.00 83.75 69 VAL A O 1
ATOM 567 N N . SER A 1 70 ? 6.922 -3.375 -11.949 1.00 83.75 70 SER A N 1
ATOM 568 C CA . SER A 1 70 ? 7.248 -3.915 -10.627 1.00 83.75 70 SER A CA 1
ATOM 569 C C . SER A 1 70 ? 7.705 -2.815 -9.669 1.00 83.75 70 SER A C 1
ATOM 571 O O . SER A 1 70 ? 7.385 -2.870 -8.480 1.00 83.75 70 SER A O 1
ATOM 573 N N . GLU A 1 71 ? 8.451 -1.828 -10.163 1.00 87.12 71 GLU A N 1
ATOM 574 C CA . GLU A 1 71 ? 8.879 -0.665 -9.389 1.00 87.12 71 GLU A CA 1
ATOM 575 C C . GLU A 1 71 ? 7.679 0.184 -8.984 1.00 87.12 71 GLU A C 1
ATOM 577 O O . GLU A 1 71 ? 7.515 0.464 -7.797 1.00 87.12 71 GLU A O 1
ATOM 582 N N . PHE A 1 72 ? 6.773 0.484 -9.919 1.00 87.25 72 PHE A N 1
ATOM 583 C CA . PHE A 1 72 ? 5.535 1.208 -9.641 1.00 87.25 72 PHE A CA 1
ATOM 584 C C . PHE A 1 72 ? 4.691 0.511 -8.568 1.00 87.25 72 PHE A C 1
ATOM 586 O O . PHE A 1 72 ? 4.226 1.150 -7.620 1.00 87.25 72 PHE A O 1
ATOM 593 N N . GLN A 1 73 ? 4.521 -0.809 -8.664 1.00 88.50 73 GLN A N 1
ATOM 594 C CA . GLN A 1 73 ? 3.737 -1.549 -7.681 1.00 88.50 73 GLN A CA 1
ATOM 595 C C . GLN A 1 73 ? 4.383 -1.531 -6.291 1.00 88.50 73 GLN A C 1
ATOM 597 O O . GLN A 1 73 ? 3.699 -1.298 -5.291 1.00 88.50 73 GLN A O 1
ATOM 602 N N . ARG A 1 74 ? 5.701 -1.746 -6.222 1.00 87.38 74 ARG A N 1
ATOM 603 C CA . ARG A 1 74 ? 6.447 -1.704 -4.961 1.00 87.38 74 ARG A CA 1
ATOM 604 C C . ARG A 1 74 ? 6.411 -0.317 -4.330 1.00 87.38 74 ARG A C 1
ATOM 606 O O . ARG A 1 74 ? 6.291 -0.202 -3.113 1.00 87.38 74 ARG A O 1
ATOM 613 N N . ASP A 1 75 ? 6.521 0.720 -5.150 1.00 86.94 75 ASP A N 1
ATOM 614 C CA . ASP A 1 75 ? 6.688 2.086 -4.676 1.00 86.94 75 ASP A CA 1
ATOM 615 C C . ASP A 1 75 ? 5.383 2.799 -4.350 1.00 86.94 75 ASP A C 1
ATOM 617 O O . ASP A 1 75 ? 5.389 3.642 -3.452 1.00 86.94 75 ASP A O 1
ATOM 621 N N . TRP A 1 76 ? 4.290 2.466 -5.036 1.00 88.00 76 TRP A N 1
ATOM 622 C CA . TRP A 1 76 ? 3.005 3.147 -4.877 1.00 88.00 76 TRP A CA 1
ATOM 623 C C . TRP A 1 76 ? 1.898 2.220 -4.405 1.00 88.00 76 TRP A C 1
ATOM 625 O O . TRP A 1 76 ? 1.248 2.505 -3.401 1.00 88.00 76 TRP A O 1
ATOM 635 N N . VAL A 1 77 ? 1.690 1.097 -5.091 1.00 90.06 77 VAL A N 1
ATOM 636 C CA . VAL A 1 77 ? 0.519 0.248 -4.844 1.00 90.06 77 VAL A CA 1
ATOM 637 C C . VAL A 1 77 ? 0.563 -0.379 -3.451 1.00 90.06 77 VAL A C 1
ATOM 639 O O . VAL A 1 77 ? -0.394 -0.221 -2.696 1.00 90.06 77 VAL A O 1
ATOM 642 N N . PHE A 1 78 ? 1.656 -1.046 -3.062 1.00 89.31 78 PHE A N 1
ATOM 643 C CA . PHE A 1 78 ? 1.714 -1.691 -1.742 1.00 89.31 78 PHE A CA 1
ATOM 644 C C . PHE A 1 78 ? 1.618 -0.703 -0.568 1.00 89.31 78 PHE A C 1
ATOM 646 O O . PHE A 1 78 ? 0.817 -0.966 0.331 1.00 89.31 78 PHE A O 1
ATOM 653 N N . PRO A 1 79 ? 2.338 0.439 -0.552 1.00 90.19 79 PRO A N 1
ATOM 654 C CA . PRO A 1 79 ? 2.180 1.429 0.513 1.00 90.19 79 PRO A CA 1
ATOM 655 C C . PRO A 1 79 ? 0.760 1.992 0.610 1.00 90.19 79 PRO A C 1
ATOM 657 O O . PRO A 1 79 ? 0.245 2.142 1.714 1.00 90.19 79 PRO A O 1
ATOM 660 N N . VAL A 1 80 ? 0.101 2.265 -0.523 1.00 89.06 80 VAL A N 1
ATOM 661 C CA . VAL A 1 80 ? -1.283 2.771 -0.540 1.00 89.06 80 VAL A CA 1
ATOM 662 C C . VAL A 1 80 ? -2.264 1.721 -0.021 1.00 89.06 80 VAL A C 1
ATOM 664 O O . VAL A 1 80 ? -3.147 2.045 0.767 1.00 89.06 80 VAL A O 1
ATOM 667 N N . VAL A 1 81 ? -2.095 0.457 -0.409 1.00 91.62 81 VAL A N 1
ATOM 668 C CA . VAL A 1 81 ? -2.941 -0.652 0.056 1.00 91.62 81 VAL A CA 1
ATOM 669 C C . VAL A 1 81 ? -2.752 -0.904 1.562 1.00 91.62 81 VAL A C 1
ATOM 671 O O . VAL A 1 81 ? -3.732 -1.114 2.273 1.00 91.62 81 VAL A O 1
ATOM 674 N N . LEU A 1 82 ? -1.523 -0.802 2.083 1.00 89.81 82 LEU A N 1
ATOM 675 C CA . LEU A 1 82 ? -1.244 -0.860 3.527 1.00 89.81 82 LEU A CA 1
ATOM 676 C C . LEU A 1 82 ? -1.806 0.343 4.291 1.00 89.81 82 LEU A C 1
ATOM 678 O O . LEU A 1 82 ? -2.304 0.199 5.403 1.00 89.81 82 LEU A O 1
ATOM 682 N N . LEU A 1 83 ? -1.749 1.536 3.708 1.00 90.25 83 LEU A N 1
ATOM 683 C CA . LEU A 1 83 ? -2.367 2.712 4.304 1.00 90.25 83 LEU A CA 1
ATOM 684 C C . LEU A 1 83 ? -3.891 2.548 4.377 1.00 90.25 83 LEU A C 1
ATOM 686 O O . LEU A 1 83 ? -4.486 2.823 5.417 1.00 90.25 83 LEU A O 1
ATOM 690 N N . ALA A 1 84 ? -4.510 2.068 3.296 1.00 89.50 84 ALA A N 1
ATOM 691 C CA . ALA A 1 84 ? -5.938 1.781 3.255 1.00 89.50 84 ALA A CA 1
ATOM 692 C C . ALA A 1 84 ? -6.330 0.756 4.328 1.00 89.50 84 ALA A C 1
ATOM 694 O O . ALA A 1 84 ? -7.307 0.988 5.032 1.00 89.50 84 ALA A O 1
ATOM 695 N N . LEU A 1 85 ? -5.535 -0.307 4.520 1.00 91.50 85 LEU A N 1
ATOM 696 C CA . LEU A 1 85 ? -5.712 -1.266 5.617 1.00 91.50 85 LEU A CA 1
ATOM 697 C C . LEU A 1 85 ? -5.801 -0.556 6.970 1.00 91.50 85 LEU A C 1
ATOM 699 O O . LEU A 1 85 ? -6.770 -0.755 7.695 1.00 91.50 85 LEU A O 1
ATOM 703 N N . ILE A 1 86 ? -4.808 0.270 7.309 1.00 91.38 86 ILE A N 1
ATOM 704 C CA . ILE A 1 86 ? -4.731 0.920 8.625 1.00 91.38 86 ILE A CA 1
ATOM 705 C C . ILE A 1 86 ? -5.914 1.874 8.830 1.00 91.38 86 ILE A C 1
ATOM 707 O O . ILE A 1 86 ? -6.548 1.847 9.884 1.00 91.38 86 ILE A O 1
ATOM 711 N N . LEU A 1 87 ? -6.236 2.690 7.821 1.00 89.44 87 LEU A N 1
ATOM 712 C CA . LEU A 1 87 ? -7.327 3.662 7.905 1.00 89.44 87 LEU A CA 1
ATOM 713 C C . LEU A 1 87 ? -8.688 2.980 8.023 1.00 89.44 87 LEU A C 1
ATOM 715 O O . LEU A 1 87 ? -9.446 3.287 8.938 1.00 89.44 87 LEU A O 1
ATOM 719 N N . VAL A 1 88 ? -8.984 2.035 7.129 1.00 90.25 88 VAL A N 1
ATOM 720 C CA . VAL A 1 88 ? -10.259 1.308 7.122 1.00 90.25 88 VAL A CA 1
ATOM 721 C C . VAL A 1 88 ? -10.414 0.504 8.406 1.00 90.25 88 VAL A C 1
ATOM 723 O O . VAL A 1 88 ? -11.482 0.532 9.003 1.00 90.25 88 VAL A O 1
ATOM 726 N N . THR A 1 89 ? -9.342 -0.124 8.892 1.00 90.94 89 THR A N 1
ATOM 727 C CA . THR A 1 89 ? -9.343 -0.797 10.198 1.00 90.94 89 THR A CA 1
ATOM 728 C C . THR A 1 89 ? -9.699 0.179 11.315 1.00 90.94 89 THR A C 1
ATOM 730 O O . THR A 1 89 ? -10.601 -0.104 12.096 1.00 90.94 89 THR A O 1
ATOM 733 N N . GLY A 1 90 ? -9.061 1.352 11.370 1.00 90.62 90 GLY A N 1
ATOM 734 C CA . GLY A 1 90 ? -9.375 2.374 12.370 1.00 90.62 90 GLY A CA 1
ATOM 735 C C . GLY A 1 90 ? -10.842 2.812 12.337 1.00 90.62 90 GLY A C 1
ATOM 736 O O . GLY A 1 90 ? -11.475 2.884 13.386 1.00 90.62 90 GLY A O 1
ATOM 737 N N . TYR A 1 91 ? -11.403 3.044 11.146 1.00 89.75 91 TYR A N 1
ATOM 738 C CA . TYR A 1 91 ? -12.814 3.413 10.996 1.00 89.75 91 TYR A CA 1
ATOM 739 C C . TYR A 1 91 ? -13.774 2.273 11.352 1.00 89.75 91 TYR A C 1
ATOM 741 O O . TYR A 1 91 ? -14.762 2.524 12.029 1.00 89.75 91 TYR A O 1
ATOM 749 N N . LEU A 1 92 ? -13.483 1.031 10.957 1.00 89.81 92 LEU A N 1
ATOM 750 C CA . LEU A 1 92 ? -14.325 -0.127 11.277 1.00 89.81 92 LEU A CA 1
ATOM 751 C C . LEU A 1 92 ? -14.313 -0.471 12.772 1.00 89.81 92 LEU A C 1
ATOM 753 O O . LEU A 1 92 ? -15.322 -0.928 13.293 1.00 89.81 92 LEU A O 1
ATOM 757 N N . TYR A 1 93 ? -13.196 -0.246 13.469 1.00 88.69 93 TYR A N 1
ATOM 758 C CA . TYR A 1 93 ? -13.149 -0.379 14.929 1.00 88.69 93 TYR A CA 1
ATOM 759 C C . TYR A 1 93 ? -13.849 0.780 15.647 1.00 88.69 93 TYR A C 1
ATOM 761 O O . TYR A 1 93 ? -14.388 0.581 16.732 1.00 88.69 93 TYR A O 1
ATOM 769 N N . ALA A 1 94 ? -13.838 1.983 15.069 1.00 88.31 94 ALA A N 1
ATOM 770 C CA . ALA A 1 94 ? -14.501 3.148 15.650 1.00 88.31 94 ALA A CA 1
ATOM 771 C C . ALA A 1 94 ? -16.025 3.127 15.446 1.00 88.31 94 ALA A C 1
ATOM 773 O O . ALA A 1 94 ? -16.765 3.518 16.342 1.00 88.31 94 ALA A O 1
ATOM 774 N N . MET A 1 95 ? -16.477 2.655 14.285 1.00 86.62 95 MET A N 1
ATOM 775 C CA . MET A 1 95 ? -17.879 2.494 13.906 1.00 86.62 95 MET A CA 1
ATOM 776 C C . MET A 1 95 ? -18.140 1.006 13.681 1.00 86.62 95 MET A C 1
ATOM 778 O O . MET A 1 95 ? -18.267 0.541 12.544 1.00 86.62 95 MET A O 1
ATOM 782 N N . PHE A 1 96 ? -18.131 0.232 14.765 1.00 86.75 96 PHE A N 1
ATOM 783 C CA . PHE A 1 96 ? -18.347 -1.200 14.645 1.00 86.75 96 PHE A CA 1
ATOM 784 C C . PHE A 1 96 ? -19.793 -1.442 14.184 1.00 86.75 96 PHE A C 1
ATOM 786 O O . PHE A 1 96 ? -20.721 -1.079 14.896 1.00 86.75 96 PHE A O 1
ATOM 793 N N . PRO A 1 97 ? -20.032 -2.056 13.010 1.00 81.94 97 PRO A N 1
ATOM 794 C CA . PRO A 1 97 ? -21.353 -2.057 12.369 1.00 81.94 97 PRO A CA 1
ATOM 795 C C . PRO A 1 97 ? -22.412 -2.890 13.104 1.00 81.94 97 PRO A C 1
ATOM 797 O O . PRO A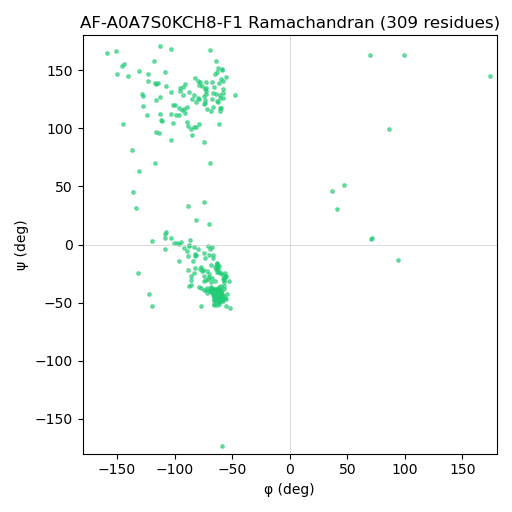 1 97 ? -23.560 -2.944 12.672 1.00 81.94 97 PRO A O 1
ATOM 800 N N . TYR A 1 98 ? -22.021 -3.578 14.173 1.00 81.44 98 TYR A N 1
ATOM 801 C CA . TYR A 1 98 ? -22.899 -4.401 14.996 1.00 81.44 98 TYR A CA 1
ATOM 802 C C . TYR A 1 98 ? -23.167 -3.779 16.372 1.00 81.44 98 TYR A C 1
ATOM 804 O O . TYR A 1 98 ? -23.807 -4.426 17.197 1.00 81.44 98 TYR A O 1
ATOM 812 N N . ASP A 1 99 ? -22.690 -2.555 16.615 1.00 82.75 99 ASP A N 1
ATOM 813 C CA . ASP A 1 99 ? -22.901 -1.821 17.857 1.00 82.75 99 ASP A CA 1
ATOM 814 C C . ASP A 1 99 ? -23.469 -0.427 17.547 1.00 82.75 99 ASP A C 1
ATOM 816 O O . ASP A 1 99 ? -22.866 0.352 16.819 1.00 82.75 99 ASP A O 1
ATOM 820 N N . PHE A 1 100 ? -24.669 -0.140 18.049 1.00 88.19 100 PHE A N 1
ATOM 821 C CA . PHE A 1 100 ? -25.353 1.153 17.888 1.00 88.19 100 PHE A CA 1
ATOM 822 C C . PHE A 1 100 ? -25.921 1.634 19.224 1.00 88.19 100 PHE A C 1
ATOM 824 O O . PHE A 1 100 ? -26.989 2.250 19.276 1.00 88.19 100 PHE A O 1
ATOM 831 N N . LEU A 1 101 ? -25.249 1.279 20.319 1.00 88.81 101 LEU A N 1
ATOM 832 C CA . LEU A 1 101 ? -25.687 1.587 21.671 1.00 88.81 101 LEU A CA 1
ATOM 833 C C . LEU A 1 101 ? -24.807 2.682 22.274 1.00 88.81 101 LEU A C 1
ATOM 835 O O . LEU A 1 101 ? -23.586 2.662 22.151 1.00 88.81 101 LEU A O 1
ATOM 839 N N . CYS A 1 102 ? -25.456 3.632 22.933 1.00 88.62 102 CYS A N 1
ATOM 840 C CA . CYS A 1 102 ? -24.829 4.673 23.734 1.00 88.62 102 CYS A CA 1
ATOM 841 C C . CYS A 1 102 ? -25.377 4.610 25.151 1.00 88.62 102 CYS A C 1
ATOM 843 O O . CYS A 1 102 ? -26.552 4.285 25.344 1.00 88.62 102 CYS A O 1
ATOM 845 N N . GLU A 1 103 ? -24.544 4.944 26.131 1.00 87.81 103 GLU A N 1
ATOM 846 C CA . GLU A 1 103 ? -25.001 5.124 27.506 1.00 87.81 103 GLU A CA 1
ATOM 847 C C . GLU A 1 103 ? -25.971 6.316 27.560 1.00 87.81 103 GLU A C 1
ATOM 849 O O . GLU A 1 103 ? -25.720 7.379 26.991 1.00 87.81 103 GLU A O 1
ATOM 854 N N . SER A 1 104 ? -27.134 6.110 28.171 1.00 86.31 104 SER A N 1
ATOM 855 C CA . SER A 1 104 ? -28.137 7.150 28.378 1.00 86.31 104 SER A CA 1
ATOM 856 C C . SER A 1 104 ? -27.897 7.825 29.724 1.00 86.31 104 SER A C 1
ATOM 858 O O . SER A 1 104 ? -27.637 7.146 30.714 1.00 86.31 104 SER A O 1
ATOM 860 N N . GLU A 1 105 ? -28.024 9.152 29.776 1.00 84.62 105 GLU A N 1
ATOM 861 C CA . GLU A 1 105 ? -27.984 9.903 31.041 1.00 84.62 105 GLU A CA 1
ATOM 862 C C . GLU A 1 105 ? -29.234 9.646 31.898 1.00 84.62 105 GLU A C 1
ATOM 864 O O . GLU A 1 105 ? -29.195 9.777 33.122 1.00 84.62 105 GLU A O 1
ATOM 869 N N . ASP A 1 106 ? -30.341 9.271 31.253 1.00 85.94 106 ASP A N 1
ATOM 870 C CA . ASP A 1 106 ? -31.596 8.963 31.930 1.00 85.94 106 ASP A CA 1
ATOM 871 C C . ASP A 1 106 ? -31.519 7.603 32.648 1.00 85.94 106 ASP A C 1
ATOM 873 O O . ASP A 1 106 ? -31.086 6.618 32.037 1.00 85.94 106 ASP A O 1
ATOM 877 N N . PRO A 1 107 ? -31.976 7.508 33.912 1.00 84.38 107 PRO A N 1
ATOM 878 C CA . PRO A 1 107 ? -32.046 6.237 34.620 1.00 84.3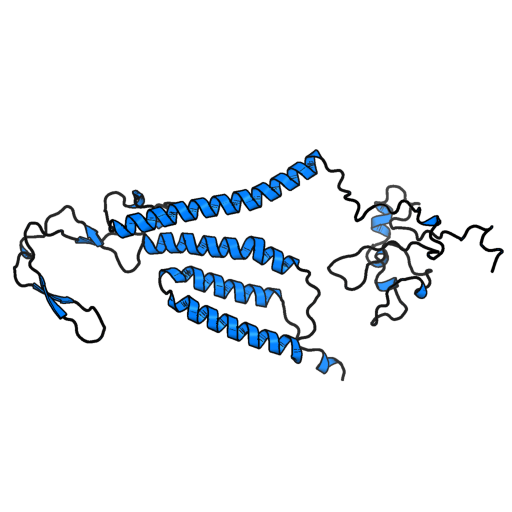8 107 PRO A CA 1
ATOM 879 C C . PRO A 1 107 ? -33.029 5.286 33.932 1.00 84.38 107 PRO A C 1
ATOM 881 O O . PRO A 1 107 ? -33.944 5.700 33.211 1.00 84.38 107 PRO A O 1
ATOM 884 N N . VAL A 1 108 ? -32.857 3.988 34.179 1.00 87.69 108 VAL A N 1
ATOM 885 C CA . VAL A 1 108 ? -33.775 2.970 33.662 1.00 87.69 108 VAL A CA 1
ATOM 886 C C . VAL A 1 108 ? -35.200 3.264 34.164 1.00 87.69 108 VAL A C 1
ATOM 888 O O . VAL A 1 108 ? -35.383 3.461 35.364 1.00 87.69 108 VAL A O 1
ATOM 891 N N . PRO A 1 109 ? -36.224 3.288 33.288 1.00 88.44 109 PRO A N 1
ATOM 892 C CA . PRO A 1 109 ? -37.600 3.516 33.719 1.00 88.44 109 PRO A CA 1
ATOM 893 C C . PRO A 1 109 ? -38.064 2.482 34.757 1.00 88.44 109 PRO A C 1
ATOM 895 O O . PRO A 1 109 ? -37.792 1.291 34.599 1.00 88.44 109 PRO A O 1
ATOM 898 N N . GLU A 1 110 ? -38.827 2.916 35.769 1.00 87.56 110 GLU A N 1
ATOM 899 C CA . GLU A 1 110 ? -39.280 2.056 36.883 1.00 87.56 110 GLU A CA 1
ATOM 900 C C . GLU A 1 110 ? -40.060 0.810 36.423 1.00 87.56 110 GLU A C 1
ATOM 902 O O . GLU A 1 110 ? -40.088 -0.207 37.113 1.00 87.56 110 GLU A O 1
ATOM 907 N N . GLU A 1 111 ? -40.671 0.861 35.235 1.00 88.19 111 GLU A N 1
ATOM 908 C CA . GLU A 1 111 ? -41.376 -0.270 34.617 1.00 88.19 111 GLU A CA 1
ATOM 909 C C . GLU A 1 111 ? -40.467 -1.469 34.303 1.00 88.19 111 GLU A C 1
ATOM 911 O O . GLU A 1 111 ? -40.961 -2.592 34.195 1.00 88.19 111 GLU A O 1
ATOM 916 N N . TYR A 1 112 ? -39.154 -1.249 34.189 1.00 85.25 112 TYR A N 1
ATOM 917 C CA . TYR A 1 112 ? -38.165 -2.299 33.955 1.00 85.25 112 TYR A CA 1
ATOM 918 C C . TYR A 1 112 ? -37.471 -2.762 35.238 1.00 85.25 112 TYR A C 1
ATOM 920 O O . TYR A 1 112 ? -36.637 -3.664 35.165 1.00 85.25 112 TYR A O 1
ATOM 928 N N . TYR A 1 113 ? -37.810 -2.230 36.416 1.00 89.31 113 TYR A N 1
ATOM 929 C CA . TYR A 1 113 ? -37.235 -2.718 37.672 1.00 89.31 113 TYR A CA 1
ATOM 930 C C . TYR A 1 113 ? -37.697 -4.145 37.961 1.00 89.31 113 TYR A C 1
ATOM 932 O O . TYR A 1 113 ? -38.883 -4.472 37.889 1.00 89.31 113 TYR A O 1
ATOM 940 N N . GLY A 1 114 ? -36.752 -5.026 38.277 1.00 85.69 114 GLY A N 1
ATOM 941 C CA . GLY A 1 114 ? -37.076 -6.420 38.543 1.00 85.69 114 GLY A CA 1
ATOM 942 C C . GLY A 1 114 ? -35.856 -7.303 38.752 1.00 85.69 114 GLY A C 1
ATOM 943 O O . GLY A 1 114 ? -34.821 -7.150 38.108 1.00 85.69 114 GLY A O 1
ATOM 944 N N . GLU A 1 115 ? -36.007 -8.278 39.645 1.00 77.12 115 GLU A N 1
ATOM 945 C CA . GLU A 1 115 ? -34.905 -9.140 40.082 1.00 77.12 115 GLU A CA 1
ATOM 946 C C . GLU A 1 115 ? -34.711 -10.394 39.213 1.00 77.12 115 GLU A C 1
ATOM 948 O O . GLU A 1 115 ? -33.706 -11.079 39.364 1.00 77.12 115 GLU A O 1
ATOM 953 N N . ASN A 1 116 ? -35.640 -10.703 38.296 1.00 83.69 116 ASN A N 1
ATOM 954 C CA . ASN A 1 116 ? -35.712 -12.011 37.630 1.00 83.69 116 ASN A CA 1
ATOM 955 C C . ASN A 1 116 ? -35.954 -11.939 36.111 1.00 83.69 116 ASN A C 1
ATOM 957 O O . ASN A 1 116 ? -36.765 -12.699 35.569 1.00 83.69 116 ASN A O 1
ATOM 961 N N . TYR A 1 117 ? -35.249 -11.063 35.391 1.00 86.06 117 TYR A N 1
ATOM 962 C CA . TYR A 1 117 ? -35.264 -11.125 33.928 1.00 86.06 117 TYR A CA 1
ATOM 963 C C . TYR A 1 117 ? -34.426 -12.310 33.455 1.00 86.06 117 TYR A C 1
ATOM 965 O O . TYR A 1 117 ? -33.236 -12.407 33.747 1.00 86.06 117 TYR A O 1
ATOM 973 N N . THR A 1 118 ? -35.048 -13.232 32.722 1.00 84.25 118 THR A N 1
ATOM 974 C CA . THR A 1 118 ? -34.335 -14.356 32.108 1.00 84.25 118 THR A CA 1
ATOM 975 C C . THR A 1 118 ? -33.862 -13.947 30.724 1.00 84.25 118 THR A C 1
ATOM 977 O O . THR A 1 118 ? -34.645 -13.843 29.781 1.00 84.25 118 THR A O 1
ATOM 980 N N . VAL A 1 119 ? -32.561 -13.700 30.602 1.00 86.19 119 VAL A N 1
ATOM 981 C CA . VAL A 1 119 ? -31.932 -13.340 29.333 1.00 86.19 119 VAL A CA 1
ATOM 982 C C . VAL A 1 119 ? -31.200 -14.562 28.800 1.00 86.19 119 VAL A C 1
ATOM 984 O O . VAL A 1 119 ? -30.462 -15.237 29.519 1.00 86.19 119 VAL A O 1
ATOM 987 N N . ILE A 1 120 ? -31.416 -14.883 27.528 1.00 84.31 120 ILE A N 1
ATOM 988 C CA . ILE A 1 120 ? -30.728 -15.998 26.878 1.00 84.31 120 ILE A CA 1
ATOM 989 C C . ILE A 1 120 ? -29.424 -15.454 26.302 1.00 84.31 120 ILE A C 1
ATOM 991 O O . ILE A 1 120 ? -29.421 -14.821 25.245 1.00 84.31 120 ILE A O 1
ATOM 995 N N . LYS A 1 121 ? -28.306 -15.711 26.984 1.00 80.88 121 LYS A N 1
ATOM 996 C CA . LYS A 1 121 ? -26.981 -15.372 26.467 1.00 80.88 121 LYS A CA 1
ATOM 997 C C . LYS A 1 121 ? -26.576 -16.435 25.446 1.00 80.88 121 LYS A C 1
ATOM 999 O O . LYS A 1 121 ? -26.217 -17.556 25.807 1.00 80.88 121 LYS A O 1
ATOM 1004 N N . LYS A 1 122 ? -26.658 -16.103 24.157 1.00 75.31 122 LYS A N 1
ATOM 1005 C CA . LYS A 1 122 ? -26.120 -16.950 23.085 1.00 75.31 122 LYS A CA 1
ATOM 1006 C C . LYS A 1 122 ? -24.633 -16.646 22.898 1.00 75.31 122 LYS A C 1
ATOM 1008 O O . LYS A 1 122 ? -24.282 -15.717 22.184 1.00 75.31 122 LYS A O 1
ATOM 1013 N N . GLU A 1 123 ? -23.770 -17.419 23.555 1.00 71.56 123 GLU A N 1
ATOM 1014 C CA . GLU A 1 123 ? -22.316 -17.399 23.297 1.00 71.56 123 GLU A CA 1
ATOM 1015 C C . GLU A 1 123 ? -21.917 -18.294 22.101 1.00 71.56 123 GLU A C 1
ATOM 1017 O O . GLU A 1 123 ? -20.816 -18.165 21.571 1.00 71.56 123 GLU A O 1
ATOM 1022 N N . SER A 1 124 ? -22.807 -19.182 21.636 1.00 59.06 124 SER A N 1
ATOM 1023 C CA . SER A 1 124 ? -22.645 -19.995 20.418 1.00 59.06 124 SER A CA 1
ATOM 1024 C C . SER A 1 124 ? -23.990 -20.490 19.874 1.00 59.06 124 SER A C 1
ATOM 1026 O O . SER A 1 124 ? -25.000 -20.448 20.578 1.00 59.06 124 SER A O 1
ATOM 1028 N N . ASP A 1 125 ? -23.991 -20.959 18.619 1.00 63.69 125 ASP A N 1
ATOM 1029 C CA . ASP A 1 125 ? -25.178 -21.471 17.911 1.00 63.69 125 ASP A CA 1
ATOM 1030 C C . ASP A 1 125 ? -25.837 -22.683 18.601 1.00 63.69 125 ASP A C 1
ATOM 1032 O O . ASP A 1 125 ? -27.046 -22.877 18.468 1.00 63.69 125 ASP A O 1
ATOM 1036 N N . ASP A 1 126 ? -25.088 -23.443 19.406 1.00 60.09 126 ASP A N 1
ATOM 1037 C CA . ASP A 1 126 ? -25.594 -24.593 20.161 1.00 60.09 126 ASP A CA 1
ATOM 1038 C C . ASP A 1 126 ? -25.805 -24.250 21.646 1.00 60.09 126 ASP A C 1
ATOM 1040 O O . ASP A 1 126 ? -24.929 -24.435 22.488 1.00 60.09 126 ASP A O 1
ATOM 1044 N N . GLY A 1 127 ? -27.011 -23.775 21.970 1.00 60.94 127 GLY A N 1
ATOM 1045 C CA . GLY A 1 127 ? -27.525 -23.703 23.343 1.00 60.94 127 GLY A CA 1
ATOM 1046 C C . GLY A 1 127 ? -27.144 -22.434 24.109 1.00 60.94 127 GLY A C 1
ATOM 1047 O O . GLY A 1 127 ? -26.068 -22.323 24.685 1.00 60.94 127 GLY A O 1
ATOM 1048 N N . GLY A 1 128 ? -28.073 -21.476 24.174 1.00 73.31 128 GLY A N 1
ATOM 1049 C CA . GLY A 1 128 ? -27.904 -20.285 25.004 1.00 73.31 128 GLY A CA 1
ATOM 1050 C C . GLY A 1 128 ? -28.042 -20.605 26.494 1.00 73.31 128 GLY A C 1
ATOM 1051 O O . GLY A 1 128 ? -29.007 -21.250 26.907 1.00 73.31 128 GLY A O 1
ATOM 1052 N N . SER A 1 129 ? -27.105 -20.113 27.301 1.00 80.44 129 SER A N 1
ATOM 1053 C CA . SER A 1 129 ? -27.198 -20.165 28.760 1.00 80.44 129 SER A CA 1
ATOM 1054 C C . SER A 1 129 ? -28.215 -19.128 29.231 1.00 80.44 129 SER A C 1
ATOM 1056 O O . SER A 1 129 ? -28.133 -17.955 28.856 1.00 80.44 129 SER A O 1
ATOM 1058 N N . GLN A 1 130 ? -29.186 -19.546 30.043 1.00 83.88 130 GLN A N 1
ATOM 1059 C CA . GLN A 1 130 ? -30.085 -18.603 30.706 1.00 83.88 130 GLN A CA 1
ATOM 1060 C C . GLN A 1 130 ? -29.322 -17.911 31.831 1.00 83.88 130 GLN A C 1
ATOM 1062 O O . GLN A 1 130 ? -28.807 -18.568 32.735 1.00 83.88 130 GLN A O 1
ATOM 1067 N N . VAL A 1 131 ? -29.248 -16.589 31.761 1.00 86.31 131 VAL A N 1
ATOM 1068 C CA . VAL A 1 131 ? -28.663 -15.747 32.799 1.00 86.31 131 VAL A CA 1
ATOM 1069 C C . VAL A 1 131 ? -29.796 -14.928 33.398 1.00 86.31 131 VAL A C 1
ATOM 1071 O O . VAL A 1 131 ? -30.567 -14.304 32.667 1.00 86.31 131 VAL A O 1
ATOM 1074 N N . GLN A 1 132 ? -29.926 -14.971 34.722 1.00 86.69 132 GLN A N 1
ATOM 1075 C CA . GLN A 1 132 ? -30.818 -14.062 35.430 1.00 86.69 132 GLN A CA 1
ATOM 1076 C C . GLN A 1 132 ? -30.123 -12.713 35.566 1.00 86.69 132 GLN A C 1
ATOM 1078 O O . GLN A 1 132 ? -28.983 -12.644 36.026 1.00 86.69 132 GLN A O 1
ATOM 1083 N N . VAL A 1 133 ? -30.800 -11.666 35.113 1.00 87.06 133 VAL A N 1
ATOM 1084 C CA . VAL A 1 133 ? -30.325 -10.288 35.183 1.00 87.06 133 VAL A CA 1
ATOM 1085 C C . VAL A 1 133 ? -31.276 -9.518 36.089 1.00 87.06 133 VAL A C 1
ATOM 1087 O O . VAL A 1 133 ? -32.490 -9.518 35.876 1.00 87.06 133 VAL A O 1
ATOM 1090 N N . THR A 1 134 ? -30.707 -8.895 37.113 1.00 88.50 134 THR A N 1
ATOM 1091 C CA . THR A 1 134 ? -31.397 -7.969 38.010 1.00 88.50 134 THR A CA 1
ATOM 1092 C C . THR A 1 134 ? -31.201 -6.560 37.468 1.00 88.50 134 THR A C 1
ATOM 1094 O O . THR A 1 134 ? -30.074 -6.180 37.149 1.00 88.50 134 THR A O 1
ATOM 1097 N N . VAL A 1 135 ? -32.295 -5.818 37.311 1.00 88.81 135 VAL A N 1
ATOM 1098 C CA . VAL A 1 135 ? -32.285 -4.428 36.847 1.00 88.81 135 VAL A CA 1
ATOM 1099 C C . VAL A 1 135 ? -32.717 -3.545 38.013 1.00 88.81 135 VAL A C 1
ATOM 1101 O O . VAL A 1 135 ? -33.890 -3.545 38.391 1.00 88.81 135 VAL A O 1
ATOM 1104 N N . ASP A 1 136 ? -31.748 -2.820 38.567 1.00 87.94 136 ASP A N 1
ATOM 1105 C CA . ASP A 1 136 ? -31.912 -1.877 39.679 1.00 87.94 136 ASP A CA 1
ATOM 1106 C C . ASP A 1 136 ? -31.902 -0.416 39.191 1.00 87.94 136 ASP A C 1
ATOM 1108 O O . ASP A 1 136 ? -31.459 -0.136 38.076 1.00 87.94 136 ASP A O 1
ATOM 1112 N N . GLU A 1 137 ? -32.282 0.528 40.060 1.00 84.56 137 GLU A N 1
ATOM 1113 C CA . GLU A 1 137 ? -32.258 1.987 39.813 1.00 84.56 137 GLU A CA 1
ATOM 1114 C C . GLU A 1 137 ? -30.865 2.522 39.411 1.00 84.56 137 GLU A C 1
ATOM 1116 O O . GLU A 1 137 ? -30.761 3.487 38.661 1.00 84.56 137 GLU A O 1
ATOM 1121 N N . ASN A 1 138 ? -29.786 1.861 39.847 1.00 84.38 138 ASN A N 1
ATOM 1122 C CA . ASN A 1 138 ? -28.402 2.210 39.489 1.00 84.38 138 ASN A CA 1
ATOM 1123 C C . ASN A 1 138 ? -27.910 1.561 38.181 1.00 84.38 138 ASN A C 1
ATOM 1125 O O . ASN A 1 138 ? -26.726 1.667 37.854 1.00 84.38 138 ASN A O 1
ATOM 1129 N N . SER A 1 139 ? -28.766 0.833 37.463 1.00 86.31 139 SER A N 1
ATOM 1130 C CA . SER A 1 139 ? -28.376 0.195 36.202 1.00 86.31 139 SER A CA 1
ATOM 1131 C C . SER A 1 139 ? -28.225 1.244 35.104 1.00 86.31 139 SER A C 1
ATOM 1133 O O . SER A 1 139 ? -29.035 2.163 35.000 1.00 86.31 139 SER A O 1
ATOM 1135 N N . THR A 1 140 ? -27.209 1.094 34.255 1.00 86.06 140 THR A N 1
ATOM 1136 C CA . THR A 1 140 ? -27.009 1.979 33.106 1.00 86.06 140 THR A CA 1
ATOM 1137 C C . THR A 1 140 ? -28.042 1.671 32.024 1.00 86.06 140 THR A C 1
ATOM 1139 O O . THR A 1 140 ? -28.182 0.530 31.573 1.00 86.06 140 THR A O 1
ATOM 1142 N N . ALA A 1 141 ? -28.795 2.687 31.608 1.00 87.88 141 ALA A N 1
ATOM 1143 C CA . ALA A 1 141 ? -29.679 2.576 30.458 1.00 87.88 141 ALA A CA 1
ATOM 1144 C C . ALA A 1 141 ? -28.871 2.782 29.171 1.00 87.88 141 ALA A C 1
ATOM 1146 O O . ALA A 1 141 ? -27.968 3.614 29.121 1.00 87.88 141 ALA A O 1
ATOM 1147 N N . TYR A 1 142 ? -29.213 2.046 28.114 1.00 88.38 142 TYR A N 1
ATOM 1148 C CA . TYR A 1 142 ? -28.623 2.232 26.790 1.00 88.38 142 TYR A CA 1
ATOM 1149 C C . TYR A 1 142 ? -29.685 2.716 25.812 1.00 88.38 142 TYR A C 1
ATOM 1151 O O . TYR A 1 142 ? -30.810 2.212 25.802 1.00 88.38 142 TYR A O 1
ATOM 1159 N N . ARG A 1 143 ? -29.319 3.668 24.955 1.00 89.19 143 ARG A N 1
ATOM 1160 C CA . ARG A 1 143 ? -30.161 4.156 23.860 1.00 89.19 143 ARG A CA 1
ATOM 1161 C C . ARG A 1 143 ? -29.508 3.898 22.515 1.00 89.19 143 ARG A C 1
ATOM 1163 O O . ARG A 1 143 ? -28.291 3.775 22.413 1.00 89.19 143 ARG A O 1
ATOM 1170 N N . TYR A 1 144 ? -30.328 3.867 21.472 1.00 89.88 144 TYR A N 1
ATOM 1171 C CA . TYR A 1 144 ? -29.822 3.878 20.106 1.00 89.88 144 TYR A CA 1
ATOM 1172 C C . TYR A 1 144 ? -29.136 5.216 19.807 1.00 89.88 144 TYR A C 1
ATOM 1174 O O . TYR A 1 144 ? -29.674 6.282 20.125 1.00 89.88 144 TYR A O 1
ATOM 1182 N N . CYS A 1 145 ? -27.976 5.162 19.163 1.00 87.31 145 CYS A N 1
ATOM 1183 C CA . CYS A 1 145 ? -27.272 6.335 18.665 1.00 87.31 145 CYS A CA 1
ATOM 1184 C C . CYS A 1 145 ? -26.642 6.058 17.300 1.00 87.31 145 CYS A C 1
ATOM 1186 O O . CYS A 1 145 ? -26.199 4.947 17.003 1.00 87.31 145 CYS A O 1
ATOM 1188 N N . ASP A 1 146 ? -26.625 7.084 16.451 1.00 85.69 146 ASP A N 1
ATOM 1189 C CA . ASP A 1 146 ? -25.987 7.000 15.143 1.00 85.69 146 ASP A CA 1
ATOM 1190 C C . ASP A 1 146 ? -24.479 7.228 15.296 1.00 85.69 146 ASP A C 1
ATOM 1192 O O . ASP A 1 146 ? -24.014 8.357 15.432 1.00 85.69 146 ASP A O 1
ATOM 1196 N N . GLN A 1 147 ? -23.709 6.140 15.271 1.00 85.12 147 GLN A N 1
ATOM 1197 C CA . GLN A 1 147 ? -22.247 6.162 15.392 1.00 85.12 147 GLN A CA 1
ATOM 1198 C C . GLN A 1 147 ? -21.542 6.498 14.061 1.00 85.12 147 GLN A C 1
ATOM 1200 O O . GLN A 1 147 ? -20.374 6.157 13.856 1.00 85.12 147 GLN A O 1
ATOM 1205 N N . ASN A 1 148 ? -22.232 7.123 13.102 1.00 83.12 148 ASN A N 1
ATOM 1206 C CA . ASN A 1 148 ? -21.682 7.405 11.781 1.00 83.12 148 ASN A CA 1
ATOM 1207 C C . ASN A 1 148 ? -20.669 8.565 11.779 1.00 83.12 148 ASN A C 1
ATOM 1209 O O . ASN A 1 148 ? -20.973 9.718 11.470 1.00 83.12 148 ASN A O 1
ATOM 1213 N N . ILE A 1 149 ? -19.405 8.219 12.025 1.00 80.69 149 ILE A N 1
ATOM 1214 C CA . ILE A 1 149 ? -18.260 9.145 12.049 1.00 80.69 149 ILE A CA 1
ATOM 1215 C C . ILE A 1 149 ? -18.007 9.807 10.675 1.00 80.69 149 ILE A C 1
ATOM 1217 O O . ILE A 1 149 ? -17.363 10.859 10.597 1.00 80.69 149 ILE A O 1
ATOM 1221 N N . PHE A 1 150 ? -18.529 9.249 9.573 1.00 80.19 150 PHE A N 1
ATOM 1222 C CA . PHE A 1 150 ? -18.339 9.824 8.237 1.00 80.19 150 PHE A CA 1
ATOM 1223 C C . PHE A 1 150 ? -19.130 11.113 8.006 1.00 80.19 150 PHE A C 1
ATOM 1225 O O . PHE A 1 150 ? -18.726 11.903 7.153 1.00 80.19 150 PHE A O 1
ATOM 1232 N N . VAL A 1 151 ? -20.208 11.360 8.759 1.00 78.25 151 VAL A N 1
ATOM 1233 C CA . VAL A 1 151 ? -21.036 12.571 8.600 1.00 78.25 151 VAL A CA 1
ATOM 1234 C C . VAL A 1 151 ? -20.240 13.834 8.940 1.00 78.25 151 VAL A C 1
ATOM 1236 O O . VAL A 1 151 ? -20.276 14.805 8.188 1.00 78.25 151 VAL A O 1
ATOM 1239 N N . ASN A 1 152 ? -19.453 13.789 10.018 1.00 72.88 152 ASN A N 1
ATOM 1240 C CA . ASN A 1 152 ? -18.632 14.915 10.480 1.00 72.88 152 ASN A CA 1
ATOM 1241 C C . ASN A 1 152 ? -17.169 14.843 9.992 1.00 72.88 152 ASN A C 1
ATOM 1243 O O . ASN A 1 152 ? -16.368 15.724 10.293 1.00 72.88 152 ASN A O 1
ATOM 1247 N N . PHE A 1 153 ? -16.827 13.809 9.214 1.00 72.56 153 PHE A N 1
ATOM 1248 C CA . PHE A 1 153 ? -15.515 13.578 8.598 1.00 72.56 153 PHE A CA 1
ATOM 1249 C C . PHE A 1 153 ? -14.322 13.761 9.556 1.00 72.56 153 PHE A C 1
ATOM 1251 O O . PHE A 1 153 ? -13.348 14.457 9.258 1.00 72.56 153 PHE A O 1
ATOM 1258 N N . TYR A 1 154 ? -14.367 13.114 10.721 1.00 80.69 154 TYR A N 1
ATOM 1259 C CA . TYR A 1 154 ? -13.245 13.149 11.657 1.00 80.69 154 TYR A CA 1
ATOM 1260 C C . TYR A 1 154 ? -12.071 12.307 11.132 1.00 80.69 154 TYR A C 1
ATOM 1262 O O . TYR A 1 154 ? -12.174 11.086 10.973 1.00 80.69 154 TYR A O 1
ATOM 1270 N N . PHE A 1 155 ? -10.941 12.967 10.855 1.00 80.88 155 PHE A N 1
ATOM 1271 C CA . PHE A 1 155 ? -9.692 12.334 10.432 1.00 80.88 155 PHE A CA 1
ATOM 1272 C C . PHE A 1 155 ? -8.513 12.795 11.304 1.00 80.88 155 PHE A C 1
ATOM 1274 O O . PHE A 1 155 ? -8.282 14.001 11.431 1.00 80.88 155 PHE A O 1
ATOM 1281 N N . PRO A 1 156 ? -7.701 11.869 11.846 1.00 83.75 156 PRO A N 1
ATOM 1282 C CA . PRO A 1 156 ? -7.890 10.410 11.857 1.00 83.75 156 PRO A CA 1
ATOM 1283 C C . PRO A 1 156 ? -9.066 9.985 12.769 1.00 83.75 156 PRO A C 1
ATOM 1285 O O . PRO A 1 156 ? -9.528 10.811 13.558 1.00 83.75 156 PRO A O 1
ATOM 1288 N N . PRO A 1 157 ? -9.543 8.724 12.699 1.00 82.56 157 PRO A N 1
ATOM 1289 C CA . PRO A 1 157 ? -10.542 8.217 13.642 1.00 82.56 157 PRO A CA 1
ATOM 1290 C C . PRO A 1 157 ? -10.008 8.337 15.076 1.00 82.56 157 PRO A C 1
ATOM 1292 O O . PRO A 1 157 ? -8.888 7.908 15.366 1.00 82.56 157 PRO A O 1
ATOM 1295 N N . ARG A 1 158 ? -10.779 8.987 15.952 1.00 83.81 158 ARG A N 1
ATOM 1296 C CA . ARG A 1 158 ? -10.408 9.307 17.339 1.00 83.81 158 ARG A CA 1
ATOM 1297 C C . ARG A 1 158 ? -11.628 9.245 18.239 1.00 83.81 158 ARG A C 1
ATOM 1299 O O . ARG A 1 158 ? -12.734 9.537 17.795 1.00 83.81 158 ARG A O 1
ATOM 1306 N N . SER A 1 159 ? -11.402 8.980 19.519 1.00 82.19 159 SER A N 1
ATOM 1307 C CA . SER A 1 159 ? -12.465 8.973 20.529 1.00 82.19 159 SER A CA 1
ATOM 1308 C C . SER A 1 159 ? -13.106 10.341 20.766 1.00 82.19 159 SER A C 1
ATOM 1310 O O . SER A 1 159 ? -14.235 10.411 21.234 1.00 82.19 159 SER A O 1
ATOM 1312 N N . GLN A 1 160 ? -12.432 11.428 20.378 1.00 81.25 160 GLN A N 1
ATOM 1313 C CA . GLN A 1 160 ? -12.992 12.785 20.387 1.00 81.25 160 GLN A CA 1
ATOM 1314 C C . GLN A 1 160 ? -14.184 12.955 19.436 1.00 81.25 160 GLN A C 1
ATOM 1316 O O . GLN A 1 160 ? -14.927 13.915 19.584 1.00 81.25 160 GLN A O 1
ATOM 1321 N N . ALA A 1 161 ? -14.378 12.035 18.484 1.00 81.44 161 ALA A N 1
ATOM 1322 C CA . ALA A 1 161 ? -15.529 12.046 17.588 1.00 81.44 161 ALA A CA 1
ATOM 1323 C C . ALA A 1 161 ? -16.851 11.671 18.288 1.00 81.44 161 ALA A C 1
ATOM 1325 O O . ALA A 1 161 ? -17.879 11.659 17.623 1.00 81.44 161 ALA A O 1
ATOM 1326 N N . GLN A 1 162 ? -16.826 11.350 19.59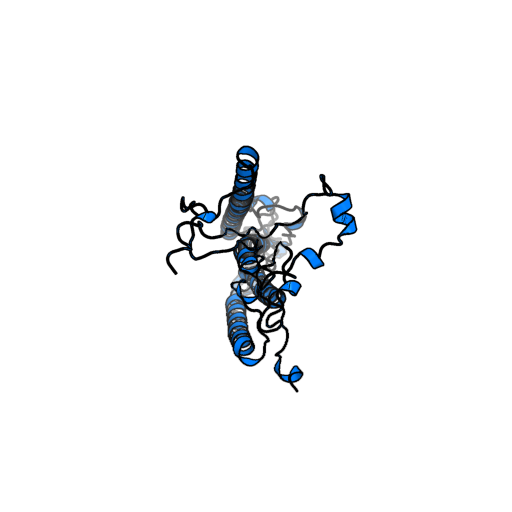0 1.00 80.88 162 GLN A N 1
ATOM 1327 C CA . GLN A 1 162 ? -17.983 10.853 20.336 1.00 80.88 162 GLN A CA 1
ATOM 1328 C C . GLN A 1 162 ? -19.057 11.901 20.676 1.00 80.88 162 GLN A C 1
ATOM 1330 O O . GLN A 1 162 ? -20.092 11.513 21.194 1.00 80.88 162 GLN A O 1
ATOM 1335 N N . ASP A 1 163 ? -18.833 13.200 20.425 1.00 78.56 163 ASP A N 1
ATOM 1336 C CA . ASP A 1 163 ? -19.793 14.310 20.637 1.00 78.56 163 ASP A CA 1
ATOM 1337 C C . ASP A 1 163 ? -20.638 14.230 21.944 1.00 78.56 163 ASP A C 1
ATOM 1339 O O . ASP A 1 163 ? -21.754 14.735 22.006 1.00 78.56 163 ASP A O 1
ATOM 1343 N N . GLY A 1 164 ? -20.086 13.636 23.015 1.00 77.38 164 GLY A N 1
ATOM 1344 C CA . GLY A 1 164 ? -20.728 13.468 24.330 1.00 77.38 164 GLY A CA 1
ATOM 1345 C C . GLY A 1 164 ? -21.453 12.134 24.564 1.00 77.38 164 GLY A C 1
ATOM 1346 O O . GLY A 1 164 ? -21.710 11.789 25.711 1.00 77.38 164 GLY A O 1
ATOM 1347 N N . ASP A 1 165 ? -21.698 11.345 23.519 1.00 80.00 165 ASP A N 1
ATOM 1348 C CA . ASP A 1 165 ? -22.521 10.127 23.557 1.00 80.00 165 ASP A CA 1
ATOM 1349 C C . ASP A 1 165 ? -21.769 8.865 24.052 1.00 80.00 165 ASP A C 1
ATOM 1351 O O . ASP A 1 165 ? -22.373 7.801 24.170 1.00 80.00 165 ASP A O 1
ATOM 1355 N N . ASN A 1 166 ? -20.464 8.977 24.353 1.00 83.81 166 ASN A N 1
ATOM 1356 C CA . ASN A 1 166 ? -19.594 7.958 24.976 1.00 83.81 166 ASN A CA 1
ATOM 1357 C C . ASN A 1 166 ? -19.869 6.493 24.554 1.00 83.81 166 ASN A C 1
ATOM 1359 O O . ASN A 1 166 ? -19.933 5.592 25.389 1.00 83.81 166 ASN A O 1
ATOM 1363 N N . TRP A 1 167 ? -20.032 6.233 23.255 1.00 86.38 167 TRP A N 1
ATOM 1364 C CA . TRP A 1 167 ? -20.356 4.893 22.752 1.00 86.38 167 TRP A CA 1
ATOM 1365 C C . TRP A 1 167 ? -19.188 3.907 22.742 1.00 86.38 167 TRP A C 1
ATOM 1367 O O . TRP A 1 167 ? -19.397 2.697 22.700 1.00 86.38 167 TRP A O 1
ATOM 1377 N N . MET A 1 168 ? -17.944 4.387 22.732 1.00 88.25 168 MET A N 1
ATOM 1378 C CA . MET A 1 168 ? -16.773 3.515 22.694 1.00 88.25 168 MET A CA 1
ATOM 1379 C C . MET A 1 168 ? -16.431 3.033 24.099 1.00 88.25 168 MET A C 1
ATOM 1381 O O . MET A 1 168 ? -16.202 3.824 25.013 1.00 88.25 168 MET A O 1
ATOM 1385 N N . THR A 1 169 ? -16.267 1.720 24.261 1.00 86.88 169 THR A N 1
ATOM 1386 C CA . THR A 1 169 ? -15.679 1.180 25.495 1.00 86.88 169 THR A CA 1
ATOM 1387 C C . THR A 1 169 ? -14.243 1.690 25.673 1.00 86.88 169 THR A C 1
ATOM 1389 O O . THR A 1 169 ? -13.534 1.919 24.694 1.00 86.88 169 THR A O 1
ATOM 1392 N N . GLY A 1 170 ? -13.743 1.802 26.909 1.00 88.44 170 GLY A N 1
ATOM 1393 C CA . GLY A 1 170 ? -12.386 2.325 27.150 1.00 88.44 170 GLY A CA 1
ATOM 1394 C C . GLY A 1 170 ? -11.266 1.554 26.424 1.00 88.44 170 GLY A C 1
ATOM 1395 O O . GLY A 1 170 ? -10.262 2.137 26.013 1.00 88.44 170 GLY A O 1
ATOM 1396 N N . GLN A 1 171 ? -11.441 0.245 26.201 1.00 89.62 171 GLN A N 1
ATOM 1397 C CA . GLN A 1 171 ? -10.502 -0.558 25.405 1.00 89.62 171 GLN A CA 1
ATOM 1398 C C . GLN A 1 171 ? -10.590 -0.227 23.910 1.00 89.62 171 GLN A C 1
ATOM 1400 O O . GLN A 1 171 ? -9.562 -0.107 23.243 1.00 89.62 171 GLN A O 1
ATOM 1405 N N . GLN A 1 172 ? -11.805 -0.058 23.390 1.00 88.56 172 GLN A N 1
ATOM 1406 C CA . GLN A 1 172 ? -12.041 0.338 22.006 1.00 88.56 172 GLN A CA 1
ATOM 1407 C C . GLN A 1 172 ? -11.502 1.744 21.739 1.00 88.56 172 GLN A C 1
ATOM 1409 O O . GLN A 1 17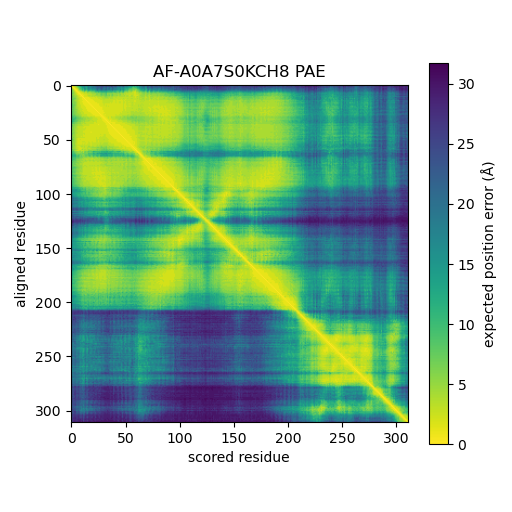2 ? -10.779 1.932 20.765 1.00 88.56 172 GLN A O 1
ATOM 1414 N N . GLU A 1 173 ? -11.752 2.701 22.634 1.00 90.50 173 GLU A N 1
ATOM 1415 C CA . GLU A 1 173 ? -11.189 4.051 22.573 1.00 90.50 173 GLU A CA 1
ATOM 1416 C C . GLU A 1 173 ? -9.655 4.015 22.497 1.00 90.50 173 GLU A C 1
ATOM 1418 O O . GLU A 1 173 ? -9.057 4.679 21.645 1.00 90.50 173 GLU A O 1
ATOM 1423 N N . PHE A 1 174 ? -9.008 3.213 23.347 1.00 92.19 174 PHE A N 1
ATOM 1424 C CA . PHE A 1 174 ? -7.555 3.065 23.324 1.00 92.19 174 PHE A CA 1
ATOM 1425 C C . PHE A 1 174 ? -7.056 2.544 21.967 1.00 92.19 174 PHE A C 1
ATOM 1427 O O . PHE A 1 174 ? -6.134 3.122 21.386 1.00 92.19 174 PHE A O 1
ATOM 1434 N N . VAL A 1 175 ? -7.681 1.486 21.438 1.00 91.44 175 VAL A N 1
ATOM 1435 C CA . VAL A 1 175 ? -7.307 0.889 20.145 1.00 91.44 175 VAL A CA 1
ATOM 1436 C C . VAL A 1 175 ? -7.532 1.873 18.999 1.00 91.44 175 VAL A C 1
ATOM 1438 O O . VAL A 1 175 ? -6.633 2.063 18.181 1.00 91.44 175 VAL A O 1
ATOM 1441 N N . VAL A 1 176 ? -8.689 2.537 18.952 1.00 91.50 176 VAL A N 1
ATOM 1442 C CA . VAL A 1 176 ? -9.034 3.513 17.909 1.00 91.50 176 VAL A CA 1
ATOM 1443 C C . VAL A 1 176 ? -8.053 4.681 17.921 1.00 91.50 176 VAL A C 1
ATOM 1445 O O . VAL A 1 176 ? -7.502 5.024 16.876 1.00 91.50 176 VAL A O 1
ATOM 1448 N N . ASN A 1 177 ? -7.756 5.249 19.092 1.00 91.62 177 ASN A N 1
ATOM 1449 C CA . ASN A 1 177 ? -6.794 6.344 19.210 1.00 91.62 177 ASN A CA 1
ATOM 1450 C C . ASN A 1 177 ? -5.379 5.918 18.803 1.00 91.62 177 ASN A C 1
ATOM 1452 O O . ASN A 1 177 ? -4.690 6.664 18.100 1.00 91.62 177 ASN A O 1
ATOM 1456 N N . PHE A 1 178 ? -4.946 4.722 19.209 1.00 93.25 178 PHE A N 1
ATOM 1457 C CA . PHE A 1 178 ? -3.642 4.185 18.833 1.00 93.25 178 PHE A CA 1
ATOM 1458 C C . PHE A 1 178 ? -3.535 3.971 17.318 1.00 93.25 178 PHE A C 1
ATOM 1460 O O . PHE A 1 178 ? -2.612 4.487 16.685 1.00 93.25 178 PHE A O 1
ATOM 1467 N N . VAL A 1 179 ? -4.498 3.263 16.720 1.00 92.19 179 VAL A N 1
ATOM 1468 C CA . VAL A 1 179 ? -4.537 2.979 15.277 1.00 92.19 179 VAL A CA 1
ATOM 1469 C C . VAL A 1 179 ? -4.675 4.270 14.469 1.00 92.19 179 VAL A C 1
ATOM 1471 O O . VAL A 1 179 ? -4.003 4.421 13.450 1.00 92.19 179 VAL A O 1
ATOM 1474 N N . GLY A 1 180 ? -5.471 5.234 14.938 1.00 90.75 180 GLY A N 1
ATOM 1475 C CA . GLY A 1 180 ? -5.629 6.542 14.308 1.00 90.75 180 GLY A CA 1
ATOM 1476 C C . GLY A 1 180 ? -4.320 7.335 14.251 1.00 90.75 180 GLY A C 1
ATOM 1477 O O . GLY A 1 180 ? -3.933 7.819 13.183 1.00 90.75 180 GLY A O 1
ATOM 1478 N N . TRP A 1 181 ? -3.587 7.434 15.366 1.00 91.06 181 TRP A N 1
ATOM 1479 C CA . TRP A 1 181 ? -2.277 8.102 15.400 1.00 91.06 181 TRP A CA 1
ATOM 1480 C C . TRP A 1 181 ? -1.200 7.354 14.619 1.00 91.06 181 TRP A C 1
ATOM 1482 O O . TRP A 1 181 ? -0.387 7.977 13.927 1.00 91.06 181 TRP A O 1
ATOM 1492 N N . PHE A 1 182 ? -1.203 6.025 14.697 1.00 92.69 182 PHE A N 1
ATOM 1493 C CA . PHE A 1 182 ? -0.299 5.189 13.921 1.00 92.69 182 PHE A CA 1
ATOM 1494 C C . PHE A 1 182 ? -0.534 5.376 12.417 1.00 92.69 182 PHE A C 1
ATOM 1496 O O . PHE A 1 182 ? 0.404 5.678 11.681 1.00 92.69 182 PHE A O 1
ATOM 1503 N N . GLY A 1 183 ? -1.790 5.316 11.966 1.00 91.31 183 GLY A N 1
ATOM 1504 C CA . GLY A 1 183 ? -2.174 5.554 10.575 1.00 91.31 183 GLY A CA 1
ATOM 1505 C C . GLY A 1 183 ? -1.798 6.946 10.082 1.00 91.31 183 GLY A C 1
ATOM 1506 O O . GLY A 1 183 ? -1.220 7.073 9.003 1.00 91.31 183 GLY A O 1
ATOM 1507 N N . PHE A 1 184 ? -2.031 7.982 10.894 1.00 90.88 184 PHE A N 1
ATOM 1508 C CA . PHE A 1 184 ? -1.593 9.346 10.590 1.00 90.88 184 PHE A CA 1
ATOM 1509 C C . PHE A 1 184 ? -0.067 9.439 10.419 1.00 90.88 184 PHE A C 1
ATOM 1511 O O . PHE A 1 184 ? 0.425 10.035 9.459 1.00 90.88 184 PHE A O 1
ATOM 1518 N N . THR A 1 185 ? 0.693 8.797 11.309 1.00 91.75 185 THR A N 1
ATOM 1519 C CA . THR A 1 185 ? 2.163 8.781 11.258 1.00 91.75 185 THR A CA 1
ATOM 1520 C C . THR A 1 185 ? 2.678 8.048 10.018 1.00 91.75 185 THR A C 1
ATOM 1522 O O . THR A 1 185 ? 3.567 8.547 9.322 1.00 91.75 185 THR A O 1
ATOM 1525 N N . CYS A 1 186 ? 2.102 6.885 9.701 1.00 91.44 186 CYS A N 1
ATOM 1526 C CA . CYS A 1 186 ? 2.428 6.123 8.498 1.00 91.44 186 CYS A CA 1
ATOM 1527 C C . CYS A 1 186 ? 2.106 6.910 7.225 1.00 91.44 186 CYS A C 1
ATOM 1529 O O . CYS A 1 186 ? 2.949 6.975 6.331 1.00 91.44 186 CYS A O 1
ATOM 1531 N N . PHE A 1 187 ? 0.935 7.554 7.157 1.00 90.19 187 PHE A N 1
ATOM 1532 C CA . PHE A 1 187 ? 0.557 8.421 6.040 1.00 90.19 187 PHE A CA 1
ATOM 1533 C C . PHE A 1 187 ? 1.593 9.519 5.815 1.00 90.19 187 PHE A C 1
ATOM 1535 O O . PHE A 1 187 ? 2.136 9.651 4.716 1.00 90.19 187 PHE A O 1
ATOM 1542 N N . PHE A 1 188 ? 1.916 10.265 6.873 1.00 90.44 188 PHE A N 1
ATOM 1543 C CA . PHE A 1 188 ? 2.868 11.363 6.792 1.00 90.44 188 PHE A CA 1
ATOM 1544 C C . PHE A 1 188 ? 4.259 10.871 6.389 1.00 90.44 188 PHE A C 1
ATOM 1546 O O . PHE A 1 188 ? 4.911 11.482 5.550 1.00 90.44 188 PHE A O 1
ATOM 1553 N N . THR A 1 189 ? 4.688 9.718 6.903 1.00 89.81 189 THR A N 1
ATOM 1554 C CA . THR A 1 189 ? 5.978 9.115 6.548 1.00 89.81 189 THR A CA 1
ATOM 1555 C C . THR A 1 189 ? 6.023 8.703 5.077 1.00 89.81 189 THR A C 1
ATOM 1557 O O . THR A 1 189 ? 7.000 9.008 4.399 1.00 89.8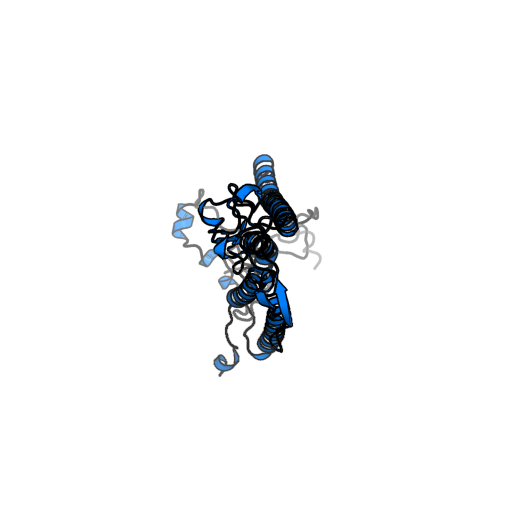1 189 THR A O 1
ATOM 1560 N N . ILE A 1 190 ? 4.973 8.070 4.542 1.00 88.62 190 ILE A N 1
ATOM 1561 C CA . ILE A 1 190 ? 4.907 7.703 3.117 1.00 88.62 190 ILE A CA 1
ATOM 1562 C C . ILE A 1 190 ? 4.955 8.959 2.241 1.00 88.62 190 ILE A C 1
ATOM 1564 O O . ILE A 1 190 ? 5.752 9.018 1.303 1.00 88.62 190 ILE A O 1
ATOM 1568 N N . VAL A 1 191 ? 4.149 9.975 2.566 1.00 87.31 191 VAL A N 1
ATOM 1569 C CA . VAL A 1 191 ? 4.109 11.238 1.817 1.00 87.31 191 VAL A CA 1
ATOM 1570 C C . VAL A 1 191 ? 5.468 11.933 1.867 1.00 87.31 191 VAL A C 1
ATOM 1572 O O . VAL A 1 191 ? 6.022 12.251 0.819 1.00 87.31 191 VAL A O 1
ATOM 1575 N N . VAL A 1 192 ? 6.055 12.114 3.050 1.00 88.44 192 VAL A N 1
ATOM 1576 C CA . VAL A 1 192 ? 7.347 12.795 3.209 1.00 88.44 192 VAL A CA 1
ATOM 1577 C C . VAL A 1 192 ? 8.480 12.020 2.549 1.00 88.44 192 VAL A C 1
ATOM 1579 O O . VAL A 1 192 ? 9.288 12.627 1.855 1.00 88.44 192 VAL A O 1
ATOM 1582 N N . LEU A 1 193 ? 8.553 10.697 2.696 1.00 87.69 193 LEU A N 1
ATOM 1583 C CA . LEU A 1 193 ? 9.611 9.920 2.052 1.00 87.69 193 LEU A CA 1
ATOM 1584 C C . LEU A 1 193 ? 9.481 9.960 0.528 1.00 87.69 193 LEU A C 1
ATOM 1586 O O . LEU A 1 193 ? 10.473 10.182 -0.160 1.00 87.69 193 LEU A O 1
ATOM 1590 N N . LYS A 1 194 ? 8.277 9.783 -0.027 1.00 83.25 194 LYS A N 1
ATOM 1591 C CA . LYS A 1 194 ? 8.097 9.719 -1.486 1.00 83.25 194 LYS A CA 1
ATOM 1592 C C . LYS A 1 194 ? 8.149 11.100 -2.135 1.00 83.25 194 LYS A C 1
ATOM 1594 O O . LYS A 1 194 ? 8.959 11.318 -3.038 1.00 83.25 194 LYS A O 1
ATOM 1599 N N . PHE A 1 195 ? 7.352 12.053 -1.653 1.00 83.50 195 PHE A N 1
ATOM 1600 C CA . PHE A 1 195 ? 7.360 13.413 -2.192 1.00 83.50 195 PHE A CA 1
ATOM 1601 C C . PHE A 1 195 ? 8.618 14.173 -1.798 1.00 83.50 195 PHE A C 1
ATOM 1603 O O . PHE A 1 195 ? 9.148 14.903 -2.629 1.00 83.50 195 PHE A O 1
ATOM 1610 N N . GLY A 1 196 ? 9.135 13.990 -0.584 1.00 86.56 196 GLY A N 1
ATOM 1611 C CA . GLY A 1 196 ? 10.364 14.647 -0.142 1.00 86.56 196 GLY A CA 1
ATOM 1612 C C . GLY A 1 196 ? 11.581 14.187 -0.934 1.00 86.56 196 GLY A C 1
ATOM 1613 O O . GLY A 1 196 ? 12.318 15.034 -1.427 1.00 86.56 196 GLY A O 1
ATOM 1614 N N . VAL A 1 197 ? 11.762 12.878 -1.161 1.00 86.00 197 VAL A N 1
ATOM 1615 C CA . VAL A 1 197 ? 12.872 12.382 -1.998 1.00 86.00 197 VAL A CA 1
ATOM 1616 C C . VAL A 1 197 ? 12.719 12.839 -3.447 1.00 86.00 197 VAL A C 1
ATOM 1618 O O . VAL A 1 197 ? 13.698 13.283 -4.046 1.00 86.00 197 VAL A O 1
ATOM 1621 N N . SER A 1 198 ? 11.511 12.771 -4.015 1.00 83.56 198 SER A N 1
ATOM 1622 C CA . SER A 1 198 ? 11.267 13.226 -5.390 1.00 83.56 198 SER A CA 1
ATOM 1623 C C . SER A 1 198 ? 11.526 14.726 -5.547 1.00 83.56 198 SER A C 1
ATOM 1625 O O . SER A 1 198 ? 12.249 15.144 -6.450 1.00 83.56 198 SER A O 1
ATOM 1627 N N . SER A 1 199 ? 11.001 15.539 -4.629 1.00 84.50 199 SER A N 1
ATOM 1628 C CA . SER A 1 199 ? 11.177 16.995 -4.628 1.00 84.50 199 SER A CA 1
ATOM 1629 C C . SER A 1 199 ? 12.629 17.377 -4.380 1.00 84.50 199 SER A C 1
ATOM 1631 O O . SER A 1 199 ? 13.138 18.279 -5.033 1.00 84.50 199 SER A O 1
ATOM 1633 N N . TYR A 1 200 ? 13.332 16.661 -3.500 1.00 87.19 200 TYR A N 1
ATOM 1634 C CA . TYR A 1 200 ? 14.758 16.861 -3.260 1.00 87.19 200 TYR A CA 1
ATOM 1635 C C . TYR A 1 200 ? 15.598 16.529 -4.496 1.00 87.19 200 TYR A C 1
ATOM 1637 O O . TYR A 1 200 ? 16.492 17.294 -4.845 1.00 87.19 200 TYR A O 1
ATOM 1645 N N . LYS A 1 201 ? 15.300 15.429 -5.202 1.00 84.69 201 LYS A N 1
ATOM 1646 C CA . LYS A 1 201 ? 15.970 15.089 -6.467 1.00 84.69 201 LYS A CA 1
ATOM 1647 C C . LYS A 1 201 ? 15.696 16.133 -7.546 1.00 84.69 201 LYS A C 1
ATOM 1649 O O . LYS A 1 201 ? 16.637 16.561 -8.205 1.00 84.69 201 LYS A O 1
ATOM 1654 N N . ALA A 1 202 ? 14.446 16.571 -7.693 1.00 82.19 202 ALA A N 1
ATOM 1655 C CA . ALA A 1 202 ? 14.069 17.614 -8.643 1.00 82.19 202 ALA A CA 1
ATOM 1656 C C . ALA A 1 202 ? 14.747 18.952 -8.314 1.00 82.19 202 ALA A C 1
ATOM 1658 O O . ALA A 1 202 ? 15.305 19.591 -9.195 1.00 82.19 202 ALA A O 1
ATOM 1659 N N . TYR A 1 203 ? 14.781 19.335 -7.038 1.00 85.38 203 TYR A N 1
ATOM 1660 C CA . TYR A 1 203 ? 15.468 20.529 -6.553 1.00 85.38 203 TYR A CA 1
ATOM 1661 C C . TYR A 1 203 ? 16.983 20.452 -6.774 1.00 85.38 203 TYR A C 1
ATOM 1663 O O . TYR A 1 203 ? 17.576 21.385 -7.308 1.00 85.38 203 TYR A O 1
ATOM 1671 N N . LYS A 1 204 ? 17.613 19.318 -6.436 1.00 84.50 204 LYS A N 1
ATOM 1672 C CA . LYS A 1 204 ? 19.037 19.074 -6.695 1.00 84.50 204 LYS A CA 1
ATOM 1673 C C . LYS A 1 204 ? 19.327 19.132 -8.196 1.00 84.50 204 LYS A C 1
ATOM 1675 O O . LYS A 1 204 ? 20.283 19.776 -8.602 1.00 84.50 204 LYS A O 1
ATOM 1680 N N . SER A 1 205 ? 18.499 18.504 -9.024 1.00 79.94 205 SER A N 1
ATOM 1681 C CA . SER A 1 205 ? 18.630 18.560 -10.481 1.00 79.94 205 SER A CA 1
ATOM 1682 C C . SER A 1 205 ? 18.429 19.978 -11.020 1.00 79.94 205 SER A C 1
ATOM 1684 O O . SER A 1 205 ? 19.163 20.393 -11.901 1.00 79.94 205 SER A O 1
ATOM 1686 N N . TRP A 1 206 ? 17.509 20.761 -10.464 1.00 80.44 206 TRP A N 1
ATOM 1687 C CA . TRP A 1 206 ? 17.288 22.144 -10.880 1.00 80.44 206 TRP A CA 1
ATOM 1688 C C . TRP A 1 206 ? 18.453 23.073 -10.503 1.00 80.44 206 TRP A C 1
ATOM 1690 O O . TRP A 1 206 ? 18.845 23.916 -11.304 1.00 80.44 206 TRP A O 1
ATOM 1700 N N . ILE A 1 207 ? 19.041 22.901 -9.315 1.00 81.19 207 ILE A N 1
ATOM 1701 C CA . ILE A 1 207 ? 20.164 23.731 -8.845 1.00 81.19 207 ILE A CA 1
ATOM 1702 C C . ILE A 1 207 ? 21.500 23.317 -9.460 1.00 81.19 207 ILE A C 1
ATOM 1704 O O . ILE A 1 207 ? 22.336 24.174 -9.738 1.00 81.19 207 ILE A O 1
ATOM 1708 N N . TYR A 1 208 ? 21.718 22.017 -9.658 1.00 79.62 208 TYR A N 1
ATOM 1709 C CA . TYR A 1 208 ? 23.004 21.477 -10.102 1.00 79.62 208 TYR A CA 1
ATOM 1710 C C . TYR A 1 208 ? 23.002 20.972 -11.558 1.00 79.62 208 TYR A C 1
ATOM 1712 O O . TYR A 1 208 ? 24.046 20.539 -12.039 1.00 79.62 208 TYR A O 1
ATOM 1720 N N . GLY A 1 209 ? 21.872 20.982 -12.274 1.00 59.00 209 GLY A N 1
ATOM 1721 C CA . GLY A 1 209 ? 21.718 20.228 -13.522 1.00 59.00 209 GLY A CA 1
ATOM 1722 C C . GLY A 1 209 ? 21.838 21.034 -14.811 1.00 59.00 209 GLY A C 1
ATOM 1723 O O . GLY A 1 209 ? 20.869 21.618 -15.292 1.00 59.00 209 GLY A O 1
ATOM 1724 N N . GLY A 1 210 ? 22.989 20.885 -15.468 1.00 50.28 210 GLY A N 1
ATOM 1725 C CA . GLY A 1 210 ? 22.991 20.470 -16.872 1.00 50.28 210 GLY A CA 1
ATOM 1726 C C . GLY A 1 210 ? 22.837 18.944 -16.914 1.00 50.28 210 GLY A C 1
ATOM 1727 O O . GLY A 1 210 ? 23.611 18.239 -16.276 1.00 50.28 210 GLY A O 1
ATOM 1728 N N . GLY A 1 211 ? 21.805 18.438 -17.593 1.00 54.66 211 GLY A N 1
ATOM 1729 C CA . GLY A 1 211 ? 21.298 17.059 -17.476 1.00 54.66 211 GLY A CA 1
ATOM 1730 C C . GLY A 1 211 ? 22.122 15.941 -18.127 1.00 54.66 211 GLY A C 1
ATOM 1731 O O . GLY A 1 211 ? 21.526 15.015 -18.668 1.00 54.66 211 GLY A O 1
ATOM 1732 N N . TYR A 1 212 ? 23.454 16.010 -18.108 1.00 57.00 212 TYR A N 1
ATOM 1733 C CA . TYR A 1 212 ? 24.304 14.919 -18.588 1.00 57.00 212 TYR A CA 1
ATOM 1734 C C . TYR A 1 212 ? 25.038 14.264 -17.420 1.00 57.00 212 TYR A C 1
ATOM 1736 O O . TYR A 1 212 ? 25.979 14.830 -16.867 1.00 57.00 212 TYR A O 1
ATOM 1744 N N . GLU A 1 213 ? 24.601 13.061 -17.058 1.00 58.53 213 GLU A N 1
ATOM 1745 C CA . GLU A 1 213 ? 25.363 12.159 -16.201 1.00 58.53 213 GLU A CA 1
ATOM 1746 C C . GLU A 1 213 ? 26.110 11.188 -17.132 1.00 58.53 213 GLU A C 1
ATOM 1748 O O . GLU A 1 213 ? 25.456 10.422 -17.848 1.00 58.53 213 GLU A O 1
ATOM 1753 N N . PRO A 1 214 ? 27.452 11.260 -17.231 1.00 58.72 214 PRO A N 1
ATOM 1754 C CA . PRO A 1 214 ? 28.210 10.338 -18.067 1.00 58.72 214 PRO A CA 1
ATOM 1755 C C . PRO A 1 214 ? 27.979 8.906 -17.581 1.00 58.72 214 PRO A C 1
ATOM 1757 O O . PRO A 1 214 ? 28.160 8.593 -16.406 1.00 58.72 214 PRO A O 1
ATOM 1760 N N . VAL A 1 215 ? 27.562 8.029 -18.493 1.00 61.03 215 VAL A N 1
ATOM 1761 C CA . VAL A 1 215 ? 27.407 6.605 -18.193 1.00 61.03 215 VAL A CA 1
ATOM 1762 C C . VAL A 1 215 ? 28.776 5.942 -18.331 1.00 61.03 215 VAL A C 1
ATOM 1764 O O . VAL A 1 215 ? 29.218 5.657 -19.443 1.00 61.03 215 VAL A O 1
ATOM 1767 N N . GLY A 1 216 ? 29.427 5.693 -17.195 1.00 69.00 216 GLY A N 1
ATOM 1768 C CA . GLY A 1 216 ? 30.731 5.031 -17.109 1.00 69.00 216 GLY A CA 1
ATOM 1769 C C . GLY A 1 216 ? 31.909 5.994 -16.947 1.00 69.00 216 GLY A C 1
ATOM 1770 O O . GLY A 1 216 ? 31.794 7.195 -17.189 1.00 69.00 216 GLY A O 1
ATOM 1771 N N . ASP A 1 217 ? 33.043 5.445 -16.516 1.00 73.31 217 ASP A N 1
ATOM 1772 C CA . ASP A 1 217 ? 34.297 6.189 -16.421 1.00 73.31 217 ASP A CA 1
ATOM 1773 C C . ASP A 1 217 ? 34.911 6.356 -17.815 1.00 73.31 217 ASP A C 1
ATOM 1775 O O . ASP A 1 217 ? 34.949 5.410 -18.610 1.00 73.31 217 ASP A O 1
ATOM 1779 N N . ASP A 1 218 ? 35.405 7.561 -18.112 1.00 74.75 218 ASP A N 1
ATOM 1780 C CA . ASP A 1 218 ? 36.196 7.795 -19.317 1.00 74.75 218 ASP A CA 1
ATOM 1781 C C . ASP A 1 218 ? 37.429 6.888 -19.269 1.00 74.75 218 ASP A C 1
ATOM 1783 O O . ASP A 1 218 ? 38.271 6.994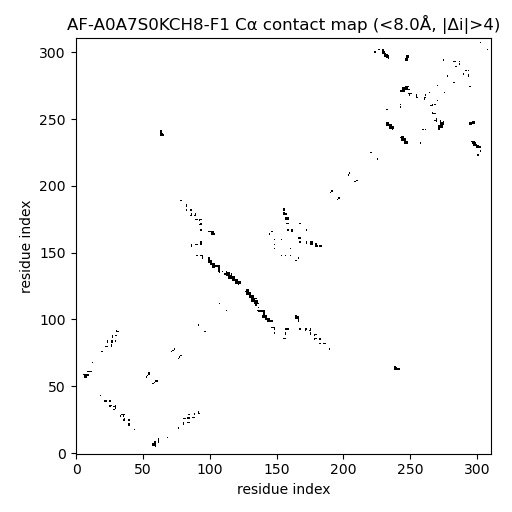 -18.376 1.00 74.75 218 ASP A O 1
ATOM 1787 N N . GLN A 1 219 ? 37.537 5.982 -20.240 1.00 76.06 219 GLN A N 1
ATOM 1788 C CA . GLN A 1 219 ? 38.681 5.082 -20.352 1.00 76.06 219 GLN A CA 1
ATOM 1789 C C . GLN A 1 219 ? 39.979 5.843 -20.677 1.00 76.06 219 GLN A C 1
ATOM 1791 O O . GLN A 1 219 ? 41.053 5.246 -20.669 1.00 76.06 219 GLN A O 1
ATOM 1796 N N . GLY A 1 220 ? 39.900 7.145 -20.990 1.00 82.06 220 GLY A N 1
ATOM 1797 C CA . GLY A 1 220 ? 41.040 8.003 -21.310 1.00 82.06 220 GLY A CA 1
ATOM 1798 C C . GLY A 1 220 ? 41.678 7.678 -22.662 1.00 82.06 220 GLY A C 1
ATOM 1799 O O . GLY A 1 220 ? 42.697 8.263 -23.035 1.00 82.06 220 GLY A O 1
ATOM 1800 N N . ILE A 1 221 ? 41.086 6.744 -23.409 1.00 78.19 221 ILE A N 1
ATOM 1801 C CA . ILE A 1 221 ? 41.524 6.328 -24.734 1.00 78.19 221 ILE A CA 1
ATOM 1802 C C . ILE A 1 221 ? 40.573 6.980 -25.740 1.00 78.19 221 ILE A C 1
ATOM 1804 O O . ILE A 1 221 ? 39.391 6.632 -25.778 1.00 78.19 221 ILE A O 1
ATOM 1808 N N . PRO A 1 222 ? 41.046 7.931 -26.565 1.00 77.56 222 PRO A N 1
ATOM 1809 C CA . PRO A 1 222 ? 40.208 8.496 -27.609 1.00 77.56 222 PRO A CA 1
ATOM 1810 C C . PRO A 1 222 ? 39.804 7.389 -28.583 1.00 77.56 222 PRO A C 1
ATOM 1812 O O . PRO A 1 222 ? 40.630 6.565 -28.970 1.00 77.56 222 PRO A O 1
ATOM 1815 N N . PHE A 1 223 ? 38.544 7.408 -29.018 1.00 70.81 223 PHE A N 1
ATOM 1816 C CA . PHE A 1 223 ? 37.965 6.376 -29.884 1.00 70.81 223 PHE A CA 1
ATOM 1817 C C . PHE A 1 223 ? 38.794 6.108 -31.154 1.00 70.81 223 PHE A C 1
ATOM 1819 O O . PHE A 1 223 ? 38.885 4.977 -31.610 1.00 70.81 223 PHE A O 1
ATOM 1826 N N . SER A 1 224 ? 39.479 7.130 -31.678 1.00 71.62 224 SER A N 1
ATOM 1827 C 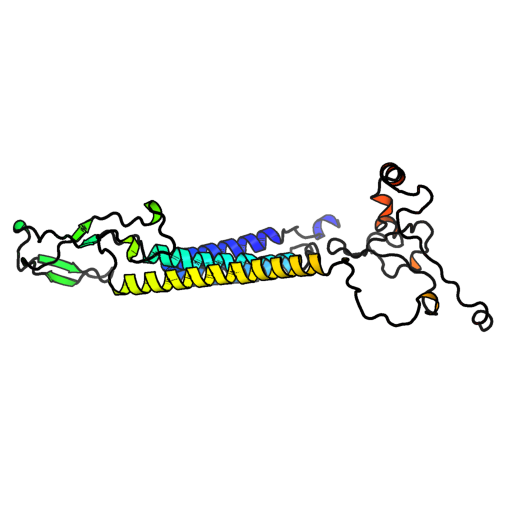CA . SER A 1 224 ? 40.368 7.025 -32.842 1.00 71.62 224 SER A CA 1
ATOM 1828 C C . SER A 1 224 ? 41.626 6.174 -32.626 1.00 71.62 224 SER A C 1
ATOM 1830 O O . SER A 1 224 ? 42.346 5.931 -33.584 1.00 71.62 224 SER A O 1
ATOM 1832 N N . LYS A 1 225 ? 41.951 5.796 -31.384 1.00 76.06 225 LYS A N 1
ATOM 1833 C CA . LYS A 1 225 ? 43.118 4.964 -31.040 1.00 76.06 225 LYS A CA 1
ATOM 1834 C C . LYS A 1 225 ? 42.765 3.496 -30.800 1.00 76.06 225 LYS A C 1
ATOM 1836 O O . LYS A 1 225 ? 43.642 2.717 -30.447 1.00 76.06 225 LYS A O 1
ATOM 1841 N N . VAL A 1 226 ? 41.497 3.116 -30.936 1.00 79.75 226 VAL A N 1
ATOM 1842 C CA . VAL A 1 226 ? 41.079 1.726 -30.757 1.00 79.75 226 VAL A CA 1
ATOM 1843 C C . VAL A 1 226 ? 41.259 0.994 -32.087 1.00 79.75 226 VAL A C 1
ATOM 1845 O O . VAL A 1 226 ? 40.416 1.104 -32.969 1.00 79.75 226 VAL A O 1
ATOM 1848 N N . GLU A 1 227 ? 42.356 0.244 -32.230 1.00 73.38 227 GLU A N 1
ATOM 1849 C CA . GLU A 1 227 ? 42.723 -0.461 -33.476 1.00 73.38 227 GLU A CA 1
ATOM 1850 C C . GLU A 1 227 ? 41.638 -1.424 -33.988 1.00 73.38 227 GLU A C 1
ATOM 1852 O O . GLU A 1 227 ? 41.524 -1.662 -35.188 1.00 73.38 227 GLU A O 1
ATOM 1857 N N . SER A 1 228 ? 40.812 -1.968 -33.091 1.00 74.19 228 SER A N 1
ATOM 1858 C CA . SER A 1 228 ? 39.757 -2.923 -33.439 1.00 74.19 228 SER A CA 1
ATOM 1859 C C . SER A 1 228 ? 38.472 -2.284 -33.972 1.00 74.19 228 SER A C 1
ATOM 1861 O O . SER A 1 228 ? 37.592 -3.015 -34.426 1.00 74.19 228 SER A O 1
ATOM 1863 N N . ILE A 1 229 ? 38.326 -0.953 -33.915 1.00 71.12 229 ILE A N 1
ATOM 1864 C CA . ILE A 1 229 ? 37.079 -0.270 -34.275 1.00 71.12 229 ILE A CA 1
ATOM 1865 C C . ILE A 1 229 ? 37.330 0.768 -35.367 1.00 71.12 229 ILE A C 1
ATOM 1867 O O . ILE A 1 229 ? 37.923 1.817 -35.142 1.00 71.12 229 ILE A O 1
ATOM 1871 N N . THR A 1 230 ? 36.801 0.506 -36.559 1.00 75.38 230 THR A N 1
ATOM 1872 C CA . THR A 1 230 ? 36.958 1.379 -37.733 1.00 75.38 230 THR A CA 1
ATOM 1873 C C . THR A 1 230 ? 35.882 2.459 -37.839 1.00 75.38 230 THR A C 1
ATOM 1875 O O . THR A 1 230 ? 36.084 3.475 -38.508 1.00 75.38 230 THR A O 1
ATOM 1878 N N . ALA A 1 231 ? 34.721 2.278 -37.207 1.00 78.75 231 ALA A N 1
ATOM 1879 C CA . ALA A 1 231 ? 33.617 3.229 -37.280 1.00 78.75 231 ALA A CA 1
ATOM 1880 C C . ALA A 1 231 ? 32.765 3.229 -36.007 1.00 78.75 231 ALA A C 1
ATOM 1882 O O . ALA A 1 231 ? 32.559 2.194 -35.375 1.00 78.75 231 ALA A O 1
ATOM 1883 N N . TYR A 1 232 ? 32.232 4.402 -35.656 1.00 81.31 232 TYR A N 1
ATOM 1884 C CA . TYR A 1 232 ? 31.214 4.533 -34.615 1.00 81.31 232 TYR A CA 1
ATOM 1885 C C . TYR A 1 232 ? 29.834 4.699 -35.247 1.00 81.31 232 TYR A C 1
ATOM 1887 O O . TYR A 1 232 ? 29.592 5.679 -35.960 1.00 81.31 232 TYR A O 1
ATOM 1895 N N . VAL A 1 233 ? 28.929 3.767 -34.948 1.00 85.25 233 VAL A N 1
ATOM 1896 C CA . VAL A 1 233 ? 27.511 3.842 -35.318 1.00 85.25 233 VAL A CA 1
ATOM 1897 C C . VAL A 1 233 ? 26.729 4.344 -34.098 1.00 85.25 233 VAL A C 1
ATOM 1899 O O . VAL A 1 233 ? 26.655 3.625 -33.100 1.00 85.25 233 VAL A O 1
ATOM 1902 N N . PRO A 1 234 ? 26.162 5.565 -34.126 1.00 84.06 234 PRO A N 1
ATOM 1903 C CA . PRO A 1 234 ? 25.376 6.096 -33.018 1.00 84.06 234 PRO A CA 1
ATOM 1904 C C . PRO A 1 234 ? 24.129 5.247 -32.752 1.00 84.06 234 PRO A C 1
ATOM 1906 O O . PRO A 1 234 ? 23.274 5.090 -33.623 1.00 84.06 234 PRO A O 1
ATOM 1909 N N . GLN A 1 235 ? 24.009 4.738 -31.528 1.00 87.44 235 GLN A N 1
ATOM 1910 C CA . GLN A 1 235 ? 22.891 3.901 -31.095 1.00 87.44 235 GLN A CA 1
ATOM 1911 C C . GLN A 1 235 ? 22.106 4.579 -29.973 1.00 87.44 235 GLN A C 1
ATOM 1913 O O . GLN A 1 235 ? 22.687 5.140 -29.045 1.00 87.44 235 GLN A O 1
ATOM 1918 N N . VAL A 1 236 ? 20.781 4.475 -30.032 1.00 85.75 236 VAL A N 1
ATOM 1919 C CA . VAL A 1 236 ? 19.856 4.864 -28.969 1.00 85.75 236 VAL A CA 1
ATOM 1920 C C . VAL A 1 236 ? 19.202 3.596 -28.446 1.00 85.75 236 VAL A C 1
ATOM 1922 O O . VAL A 1 236 ? 18.436 2.929 -29.139 1.00 85.75 236 VAL A O 1
ATOM 1925 N N . ARG A 1 237 ? 19.517 3.243 -27.200 1.00 83.31 237 ARG A N 1
ATOM 1926 C CA . ARG A 1 237 ? 18.859 2.129 -26.517 1.00 83.31 237 ARG A CA 1
ATOM 1927 C C . ARG A 1 237 ? 17.568 2.632 -25.895 1.00 83.31 237 ARG A C 1
ATOM 1929 O O . ARG A 1 237 ? 17.586 3.578 -25.114 1.00 83.31 237 ARG A O 1
ATOM 1936 N N . SER A 1 238 ? 16.464 1.983 -26.235 1.00 81.19 238 SER A N 1
ATOM 1937 C CA . SER A 1 238 ? 15.161 2.216 -25.624 1.00 81.19 238 SER A CA 1
ATOM 1938 C C . SER A 1 238 ? 14.646 0.902 -25.063 1.00 81.19 238 SER A C 1
ATOM 1940 O O . SER A 1 238 ? 14.801 -0.142 -25.688 1.00 81.19 238 SER A O 1
ATOM 1942 N N . VAL A 1 239 ? 14.022 0.963 -23.889 1.00 73.31 239 VAL A N 1
ATOM 1943 C CA . VAL A 1 239 ? 13.468 -0.212 -23.198 1.00 73.31 239 VAL A CA 1
ATOM 1944 C C . VAL A 1 239 ? 12.330 -0.861 -23.996 1.00 73.31 239 VAL A C 1
ATOM 1946 O O . VAL A 1 239 ? 12.029 -2.030 -23.798 1.00 73.31 239 VAL A O 1
ATOM 1949 N N . ALA A 1 240 ? 11.708 -0.109 -24.910 1.00 74.44 240 ALA A N 1
ATOM 1950 C CA . ALA A 1 240 ? 10.599 -0.581 -25.732 1.00 74.44 240 ALA A CA 1
ATOM 1951 C C . ALA A 1 240 ? 11.029 -1.484 -26.903 1.00 74.44 240 ALA A C 1
ATOM 1953 O O . ALA A 1 240 ? 10.193 -2.209 -27.440 1.00 74.44 240 ALA A O 1
ATOM 1954 N N . PHE A 1 241 ? 12.303 -1.446 -27.310 1.00 80.25 241 PHE A N 1
ATOM 1955 C CA . PHE A 1 241 ? 12.803 -2.164 -28.483 1.00 80.25 241 PHE A CA 1
ATOM 1956 C C . PHE A 1 241 ? 13.833 -3.222 -28.078 1.00 80.25 241 PHE A C 1
ATOM 1958 O O . PHE A 1 241 ? 14.689 -2.984 -27.230 1.00 80.25 241 PHE A O 1
ATOM 1965 N N . VAL A 1 242 ? 13.750 -4.403 -28.699 1.00 82.56 242 VAL A N 1
ATOM 1966 C CA . VAL A 1 242 ? 14.684 -5.521 -28.452 1.00 82.56 242 VAL A CA 1
ATOM 1967 C C . VAL A 1 242 ? 16.086 -5.188 -28.966 1.00 82.56 242 VAL A C 1
ATOM 1969 O O . VAL A 1 242 ? 17.088 -5.542 -28.347 1.00 82.56 242 VAL A O 1
ATOM 1972 N N . TYR A 1 243 ? 16.143 -4.477 -30.089 1.00 88.56 243 TYR A N 1
ATOM 1973 C CA . TYR A 1 243 ? 17.368 -4.043 -30.742 1.00 88.56 243 TYR A CA 1
ATOM 1974 C C . TYR A 1 243 ? 17.551 -2.531 -30.570 1.00 88.56 243 TYR A C 1
ATOM 1976 O O . TYR A 1 243 ? 16.564 -1.797 -30.468 1.00 88.56 243 TYR A O 1
ATOM 1984 N N . PRO A 1 244 ? 18.801 -2.042 -30.491 1.00 88.81 244 PRO A N 1
ATOM 1985 C CA . PRO A 1 244 ? 19.054 -0.614 -30.378 1.00 88.81 244 PRO A CA 1
ATOM 1986 C C . PRO A 1 244 ? 18.648 0.106 -31.667 1.00 88.81 244 PRO A C 1
ATOM 1988 O O . PRO A 1 244 ? 18.928 -0.363 -32.769 1.00 88.81 244 PRO A O 1
ATOM 1991 N N . LEU A 1 245 ? 18.047 1.285 -31.516 1.00 90.44 245 LEU A N 1
ATOM 1992 C CA . LEU A 1 245 ? 17.698 2.140 -32.644 1.00 90.44 245 LEU A CA 1
ATOM 1993 C C . LEU A 1 245 ? 18.949 2.862 -33.143 1.00 90.44 245 LEU A C 1
ATOM 1995 O O . LEU A 1 245 ? 19.781 3.322 -32.357 1.00 90.44 245 LEU A O 1
ATOM 1999 N N . LEU A 1 246 ? 19.088 2.978 -34.456 1.00 90.06 246 LEU A N 1
ATOM 2000 C CA . LEU A 1 246 ? 20.240 3.588 -35.105 1.00 90.06 246 LEU A CA 1
ATOM 2001 C C . LEU A 1 246 ? 19.926 5.060 -35.368 1.00 90.06 246 LEU A C 1
ATOM 2003 O O . LEU A 1 246 ? 19.027 5.402 -36.134 1.00 90.06 246 LEU A O 1
ATOM 2007 N N . ALA A 1 247 ? 20.672 5.951 -34.717 1.00 86.94 247 ALA A N 1
ATOM 2008 C CA . ALA A 1 247 ? 20.501 7.399 -34.836 1.00 86.94 247 ALA A CA 1
ATOM 2009 C C . ALA A 1 247 ? 21.327 7.985 -35.991 1.00 86.94 247 ALA A C 1
ATOM 2011 O O . ALA A 1 247 ? 21.844 9.097 -35.886 1.00 86.94 247 ALA A O 1
ATOM 2012 N N . CYS A 1 248 ? 21.488 7.220 -37.068 1.00 84.88 248 CYS A N 1
ATOM 2013 C CA . CYS A 1 248 ? 22.211 7.593 -38.275 1.00 84.88 248 CYS A CA 1
ATOM 2014 C C . CYS A 1 248 ? 21.636 6.866 -39.496 1.00 84.88 248 CYS A C 1
ATOM 2016 O O . CYS A 1 248 ? 20.885 5.894 -39.367 1.00 84.88 248 CYS A O 1
ATOM 2018 N N . ASP A 1 249 ? 22.023 7.335 -40.681 1.00 83.94 249 ASP A N 1
ATOM 2019 C CA . ASP A 1 249 ? 21.754 6.621 -41.926 1.00 83.94 249 ASP A CA 1
ATOM 2020 C C . ASP A 1 249 ? 22.652 5.392 -42.026 1.00 83.94 249 ASP A C 1
ATOM 2022 O O . ASP A 1 249 ? 23.866 5.484 -41.830 1.00 83.94 249 ASP A O 1
ATOM 2026 N N . VAL A 1 250 ? 22.037 4.249 -42.308 1.00 84.62 250 VAL A N 1
ATOM 2027 C CA . VAL A 1 250 ? 22.713 2.954 -42.427 1.00 84.62 250 VAL A CA 1
ATOM 2028 C C . VAL A 1 250 ? 22.555 2.332 -43.808 1.00 84.62 250 VAL A C 1
ATOM 2030 O O . VAL A 1 250 ? 23.086 1.253 -44.032 1.00 84.62 250 VAL A O 1
ATOM 2033 N N . ILE A 1 251 ? 21.909 3.018 -44.760 1.00 82.56 251 ILE A N 1
ATOM 2034 C CA . ILE A 1 251 ? 21.677 2.505 -46.124 1.00 82.56 251 ILE A CA 1
ATOM 2035 C C . ILE A 1 251 ? 22.994 2.125 -46.824 1.00 82.56 251 ILE A C 1
ATOM 2037 O O . ILE A 1 251 ? 23.033 1.202 -47.635 1.00 82.56 251 ILE A O 1
ATOM 2041 N N . HIS A 1 252 ? 24.083 2.831 -46.512 1.00 82.06 252 HIS A N 1
ATOM 2042 C CA . HIS A 1 252 ? 25.409 2.613 -47.102 1.00 82.06 252 HIS A CA 1
ATOM 2043 C C . HIS A 1 252 ? 26.420 1.980 -46.137 1.00 82.06 252 HIS A C 1
ATOM 2045 O O . HIS A 1 252 ? 27.611 1.937 -46.442 1.00 82.06 252 HIS A O 1
ATOM 2051 N N . VAL A 1 253 ? 25.972 1.530 -44.965 1.00 82.94 253 VAL A N 1
ATOM 2052 C CA . VAL A 1 253 ? 26.826 0.878 -43.969 1.00 82.94 253 VAL A CA 1
ATOM 2053 C C . VAL A 1 253 ? 26.713 -0.628 -44.162 1.00 82.94 253 VAL A C 1
ATOM 2055 O O . VAL A 1 253 ? 25.610 -1.156 -44.269 1.00 82.94 253 VAL A O 1
ATOM 2058 N N . ASP A 1 254 ? 27.846 -1.325 -44.207 1.00 84.69 254 ASP A N 1
ATOM 2059 C CA . ASP A 1 254 ? 27.839 -2.787 -44.223 1.00 84.69 254 ASP A CA 1
ATOM 2060 C C . ASP A 1 254 ? 27.221 -3.312 -42.917 1.00 84.69 254 ASP A C 1
ATOM 2062 O O . ASP A 1 254 ? 27.687 -2.982 -41.823 1.00 84.69 254 ASP A O 1
ATOM 2066 N N . GLY A 1 255 ? 26.169 -4.127 -43.032 1.00 82.06 255 GLY A N 1
ATOM 2067 C CA . GLY A 1 255 ? 25.466 -4.713 -41.892 1.00 82.06 255 GLY A CA 1
ATOM 2068 C C . GLY A 1 255 ? 26.375 -5.552 -40.994 1.00 82.06 255 GLY A C 1
ATOM 2069 O O . GLY A 1 255 ? 26.144 -5.615 -39.791 1.00 82.06 255 GLY A O 1
ATOM 2070 N N . SER A 1 256 ? 27.469 -6.105 -41.532 1.00 82.62 256 SER A N 1
ATOM 2071 C CA . SER A 1 256 ? 28.462 -6.852 -40.746 1.00 82.62 256 SER A CA 1
ATOM 2072 C C . SER A 1 256 ? 29.168 -6.006 -39.673 1.00 82.62 256 SER A C 1
ATOM 2074 O O . SER A 1 256 ? 29.649 -6.540 -38.673 1.00 82.62 256 SER A O 1
ATOM 2076 N N . LEU A 1 257 ? 29.205 -4.679 -39.850 1.00 81.38 257 LEU A N 1
ATOM 2077 C CA . LEU A 1 257 ? 29.807 -3.730 -38.909 1.00 81.38 257 LEU A CA 1
ATOM 2078 C C . LEU A 1 257 ? 28.868 -3.374 -37.748 1.00 81.38 257 LEU A C 1
ATOM 2080 O O . LEU A 1 257 ? 29.282 -2.725 -36.784 1.00 81.38 257 LEU A O 1
ATOM 2084 N N . ILE A 1 258 ? 27.599 -3.774 -37.830 1.00 85.50 258 ILE A N 1
ATOM 2085 C CA . ILE A 1 258 ? 26.597 -3.525 -36.801 1.00 85.50 258 ILE A CA 1
ATOM 2086 C C . ILE A 1 258 ? 26.607 -4.720 -35.845 1.00 85.50 258 ILE A C 1
ATOM 2088 O O . ILE A 1 258 ? 26.322 -5.851 -36.215 1.00 85.50 258 ILE A O 1
ATOM 2092 N N . GLY A 1 259 ? 26.953 -4.471 -34.579 1.00 84.19 259 GLY A N 1
ATOM 2093 C CA . GLY A 1 259 ? 27.215 -5.518 -33.579 1.00 84.19 259 GLY A CA 1
ATOM 2094 C C . GLY A 1 259 ? 26.002 -6.326 -33.089 1.00 84.19 259 GLY A C 1
ATOM 2095 O O . GLY A 1 259 ? 26.078 -6.922 -32.017 1.00 84.19 259 GLY A O 1
ATOM 2096 N N . PHE A 1 260 ? 24.878 -6.319 -33.805 1.00 87.25 260 PHE A N 1
ATOM 2097 C CA . PHE A 1 260 ? 23.697 -7.127 -33.499 1.00 87.25 260 PHE A CA 1
ATOM 2098 C C . PHE A 1 260 ? 23.035 -7.603 -34.791 1.00 87.25 260 PHE A C 1
ATOM 2100 O O . PHE A 1 260 ? 23.142 -6.939 -35.812 1.00 87.25 260 PHE A O 1
ATOM 2107 N N . THR A 1 261 ? 22.302 -8.716 -34.733 1.00 87.88 261 THR A N 1
ATOM 2108 C CA . THR A 1 261 ? 21.539 -9.254 -35.869 1.00 87.88 261 THR A CA 1
ATOM 2109 C C . THR A 1 261 ? 20.098 -9.497 -35.439 1.00 87.88 261 THR A C 1
ATOM 2111 O O . THR A 1 261 ? 19.853 -10.145 -34.418 1.00 87.88 261 THR A O 1
ATOM 2114 N N . ASP A 1 262 ? 19.153 -8.956 -36.205 1.00 85.94 262 ASP A N 1
ATOM 2115 C CA . ASP A 1 262 ? 17.723 -9.205 -36.035 1.00 85.94 262 ASP A CA 1
ATOM 2116 C C . ASP A 1 262 ? 17.327 -10.437 -36.873 1.00 85.94 262 ASP A C 1
ATOM 2118 O O . ASP A 1 262 ? 17.501 -10.409 -38.092 1.00 85.94 262 ASP A O 1
ATOM 2122 N N . PRO A 1 263 ? 16.826 -11.530 -36.266 1.00 84.69 263 PRO A N 1
ATOM 2123 C CA . PRO A 1 263 ? 16.446 -12.740 -36.986 1.00 84.69 263 PRO A CA 1
ATOM 2124 C C . PRO A 1 263 ? 15.220 -12.546 -37.887 1.00 84.69 263 PRO A C 1
ATOM 2126 O O . PRO A 1 263 ? 14.994 -13.377 -38.764 1.00 84.69 263 PRO A O 1
ATOM 2129 N N . GLU A 1 264 ? 14.413 -11.497 -37.685 1.00 83.62 264 GLU A N 1
ATOM 2130 C CA . GLU A 1 264 ? 13.293 -11.181 -38.582 1.00 83.62 264 GLU A CA 1
ATOM 2131 C C . GLU A 1 264 ? 13.742 -10.376 -39.816 1.00 83.62 264 GLU A C 1
ATOM 2133 O O . GLU A 1 264 ? 13.099 -10.463 -40.863 1.00 83.62 264 GLU A O 1
ATOM 2138 N N . HIS A 1 265 ? 14.865 -9.655 -39.719 1.00 81.81 265 HIS A N 1
ATOM 2139 C CA . HIS A 1 265 ? 15.408 -8.775 -40.761 1.00 81.81 265 HIS A CA 1
ATOM 2140 C C . HIS A 1 265 ? 16.896 -9.068 -40.988 1.00 81.81 265 HIS A C 1
ATOM 2142 O O . HIS A 1 265 ? 17.778 -8.243 -40.741 1.00 81.81 265 HIS A O 1
ATOM 2148 N N . GLU A 1 266 ? 17.181 -10.290 -41.437 1.00 74.88 266 GLU A N 1
ATOM 2149 C CA . GLU A 1 266 ? 18.543 -10.774 -41.648 1.00 74.88 266 GLU A CA 1
ATOM 2150 C C . GLU A 1 266 ? 19.271 -9.902 -42.692 1.00 74.88 266 GLU A C 1
ATOM 2152 O O . GLU A 1 266 ? 18.902 -9.872 -43.866 1.00 74.88 266 GLU A O 1
ATOM 2157 N N . ASN A 1 267 ? 20.316 -9.192 -42.248 1.00 72.88 267 ASN A N 1
ATOM 2158 C CA . ASN A 1 267 ? 21.135 -8.234 -43.010 1.00 72.88 267 ASN A CA 1
ATOM 2159 C C . ASN A 1 267 ? 20.478 -6.891 -43.377 1.00 72.88 267 ASN A C 1
ATOM 2161 O O . ASN A 1 267 ? 21.115 -6.092 -44.065 1.00 72.88 267 ASN A O 1
ATOM 2165 N N . ASP A 1 268 ? 19.261 -6.603 -42.908 1.00 84.44 268 ASP A N 1
ATOM 2166 C CA . ASP A 1 268 ? 18.631 -5.294 -43.102 1.00 84.44 268 ASP A CA 1
ATOM 2167 C C . ASP A 1 268 ? 18.456 -4.556 -41.770 1.00 84.44 268 ASP A C 1
ATOM 2169 O O . ASP A 1 268 ? 17.485 -4.732 -41.037 1.00 84.44 268 ASP A O 1
ATOM 2173 N N . HIS A 1 269 ? 19.420 -3.688 -41.462 1.00 86.88 269 HIS A N 1
ATOM 2174 C CA . HIS A 1 269 ? 19.385 -2.839 -40.270 1.00 86.88 269 HIS A CA 1
ATOM 2175 C C . HIS A 1 269 ? 18.653 -1.511 -40.494 1.00 86.88 269 HIS A C 1
ATOM 2177 O O . HIS A 1 269 ? 18.530 -0.723 -39.553 1.00 86.88 269 HIS A O 1
ATOM 2183 N N . SER A 1 270 ? 18.156 -1.245 -41.709 1.00 85.06 270 SER A N 1
ATOM 2184 C CA . SER A 1 270 ? 17.460 0.008 -42.021 1.00 85.06 270 SER A CA 1
ATOM 2185 C C . SER A 1 270 ? 16.157 0.152 -41.235 1.00 85.06 270 SER A C 1
ATOM 2187 O O . SER A 1 270 ? 15.827 1.253 -40.805 1.00 85.06 270 SER A O 1
ATOM 2189 N N . VAL A 1 271 ? 15.483 -0.960 -40.921 1.00 85.94 271 VAL A N 1
ATOM 2190 C CA . VAL A 1 271 ? 14.258 -0.979 -40.100 1.00 85.94 271 VAL A CA 1
ATOM 2191 C C . 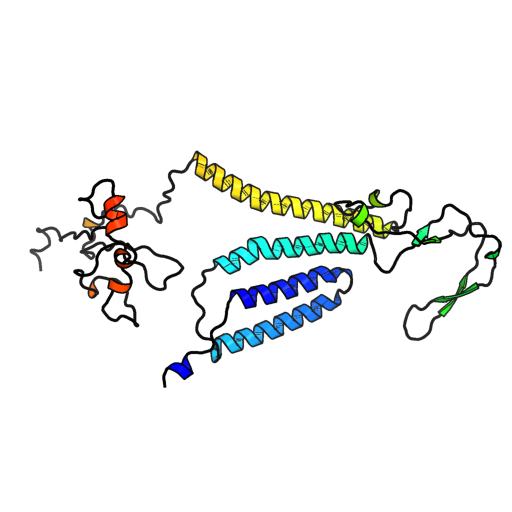VAL A 1 271 ? 14.467 -0.435 -38.684 1.00 85.94 271 VAL A C 1
ATOM 2193 O O . VAL A 1 271 ? 13.527 0.064 -38.073 1.00 85.94 271 VAL A O 1
ATOM 2196 N N . HIS A 1 272 ? 15.703 -0.487 -38.179 1.00 87.25 272 HIS A N 1
ATOM 2197 C CA . HIS A 1 272 ? 16.079 0.052 -36.870 1.00 87.25 272 HIS A CA 1
ATOM 2198 C C . HIS A 1 272 ? 16.576 1.502 -36.960 1.00 87.25 272 HIS A C 1
ATOM 2200 O O . HIS A 1 272 ? 16.892 2.104 -35.935 1.00 87.25 272 HIS A O 1
ATOM 2206 N N . SER A 1 273 ? 16.670 2.083 -38.162 1.00 87.19 273 SER A N 1
ATOM 2207 C CA . SER A 1 273 ? 17.101 3.468 -38.347 1.00 87.19 273 SER A CA 1
ATOM 2208 C C . SER A 1 273 ? 15.980 4.450 -38.036 1.00 87.19 273 SER A C 1
ATOM 2210 O O . SER A 1 273 ? 14.916 4.450 -38.656 1.00 87.19 273 SER A O 1
ATOM 2212 N N . LEU A 1 274 ? 16.279 5.385 -37.135 1.00 84.50 274 LEU A N 1
ATOM 2213 C CA . LEU A 1 274 ? 15.375 6.476 -36.783 1.00 84.50 274 LEU A CA 1
ATOM 2214 C C . LEU A 1 274 ? 15.093 7.414 -37.966 1.00 84.50 274 LEU A C 1
ATOM 2216 O O . LEU A 1 274 ? 14.129 8.172 -37.922 1.00 84.50 274 LEU A O 1
ATOM 2220 N N . ILE A 1 275 ? 15.891 7.370 -39.042 1.00 77.56 275 ILE A N 1
ATOM 2221 C CA . ILE A 1 275 ? 15.682 8.208 -40.233 1.00 77.56 275 ILE A CA 1
ATOM 2222 C C . ILE A 1 275 ? 14.299 8.011 -40.847 1.00 77.56 275 ILE A C 1
ATOM 2224 O O . ILE A 1 275 ? 13.710 8.982 -41.321 1.00 77.56 275 ILE A O 1
ATOM 2228 N N . HIS A 1 276 ? 13.770 6.788 -40.823 1.00 71.62 276 HIS A N 1
ATOM 2229 C CA . HIS A 1 276 ? 12.485 6.488 -41.447 1.00 71.62 276 HIS A CA 1
ATOM 2230 C C . HIS A 1 276 ? 11.287 6.989 -40.627 1.00 71.62 276 HIS A C 1
ATOM 2232 O O . HIS A 1 276 ? 10.225 7.236 -41.197 1.00 71.62 276 HIS A O 1
ATOM 2238 N N . GLU A 1 277 ? 11.453 7.199 -39.317 1.00 69.31 277 GLU A N 1
ATOM 2239 C CA . GLU A 1 277 ? 10.402 7.749 -38.448 1.00 69.31 277 GLU A CA 1
ATOM 2240 C C . GLU A 1 277 ? 10.253 9.270 -38.597 1.00 69.31 277 GLU A C 1
ATOM 2242 O O . GLU A 1 277 ? 9.206 9.853 -38.300 1.00 69.31 277 GLU A O 1
ATOM 2247 N N . PHE A 1 278 ? 11.290 9.932 -39.106 1.00 67.12 278 PHE A N 1
ATOM 2248 C CA . PHE A 1 278 ? 11.315 11.371 -39.289 1.00 67.12 278 PHE A CA 1
ATOM 2249 C C . PHE A 1 278 ? 10.808 11.766 -40.682 1.00 67.12 278 PHE A C 1
ATOM 2251 O O . PHE A 1 278 ? 11.473 11.552 -41.695 1.00 67.12 278 PHE A O 1
ATOM 2258 N N . ARG A 1 279 ? 9.654 12.450 -40.750 1.00 60.06 279 ARG A N 1
ATOM 2259 C CA . ARG A 1 279 ? 9.241 13.170 -41.968 1.00 60.06 279 ARG A CA 1
ATOM 2260 C C . ARG A 1 279 ? 10.272 14.255 -42.273 1.00 60.06 279 ARG A C 1
ATOM 2262 O O . ARG A 1 279 ? 10.318 15.298 -41.621 1.00 60.06 279 ARG A O 1
ATOM 2269 N N . THR A 1 280 ? 11.108 13.992 -43.269 1.00 59.66 280 THR A N 1
ATOM 2270 C CA . THR A 1 280 ? 12.339 14.734 -43.575 1.00 59.66 280 THR A CA 1
ATOM 2271 C C . THR A 1 280 ? 12.094 16.226 -43.826 1.00 59.66 280 THR A C 1
ATOM 2273 O O . THR A 1 280 ? 12.948 17.051 -43.511 1.00 59.66 280 THR A O 1
ATOM 2276 N N . GLU A 1 281 ? 10.912 16.587 -44.329 1.00 62.50 281 GLU A N 1
ATOM 2277 C CA . GLU A 1 281 ? 10.519 17.972 -44.619 1.00 62.50 281 GLU A CA 1
ATOM 2278 C C . GLU A 1 281 ? 10.242 18.808 -43.356 1.00 62.50 281 GLU A C 1
ATOM 2280 O O . GLU A 1 281 ? 10.659 19.963 -43.266 1.00 62.50 281 GLU A O 1
ATOM 2285 N N . GLU A 1 282 ? 9.610 18.231 -42.328 1.00 61.78 282 GLU A N 1
ATOM 2286 C CA . GLU A 1 282 ? 9.256 18.964 -41.100 1.00 61.78 282 GLU A CA 1
ATOM 2287 C C . GLU A 1 282 ? 10.484 19.262 -40.225 1.00 61.78 282 GLU A C 1
ATOM 2289 O O . GLU A 1 282 ? 10.538 20.282 -39.532 1.00 61.78 282 GLU A O 1
ATOM 2294 N N . LEU A 1 283 ? 11.497 18.393 -40.272 1.00 56.28 283 LEU A N 1
ATOM 2295 C CA . LEU A 1 283 ? 12.743 18.566 -39.527 1.00 56.28 283 LEU A CA 1
ATOM 2296 C C . LEU A 1 283 ? 13.768 19.423 -40.262 1.00 56.28 283 LEU A C 1
ATOM 2298 O O . LEU A 1 283 ? 14.434 20.220 -39.607 1.00 56.28 283 LEU A O 1
ATOM 2302 N N . LYS A 1 284 ? 13.852 19.351 -41.598 1.00 55.97 284 LYS A N 1
ATOM 2303 C CA . LYS A 1 284 ? 14.647 20.314 -42.384 1.00 55.97 284 LYS A CA 1
ATOM 2304 C C . LYS A 1 284 ? 14.157 21.748 -42.175 1.00 55.97 284 LYS A C 1
ATOM 2306 O O . LYS A 1 284 ? 14.978 22.654 -42.088 1.00 55.97 284 LYS A O 1
ATOM 2311 N N . ALA A 1 285 ? 12.846 21.944 -42.014 1.00 61.12 285 ALA A N 1
ATOM 2312 C CA . ALA A 1 285 ? 12.258 23.247 -41.702 1.00 61.12 285 ALA A CA 1
ATOM 2313 C C . ALA A 1 285 ? 12.557 23.741 -40.269 1.00 61.12 285 ALA A C 1
ATOM 2315 O O . ALA A 1 285 ? 12.584 24.947 -40.031 1.00 61.12 285 ALA A O 1
ATOM 2316 N N . LYS A 1 286 ? 12.778 22.829 -39.309 1.00 56.75 286 LYS A N 1
ATOM 2317 C CA . LYS A 1 286 ? 13.096 23.151 -37.902 1.00 56.75 286 LYS A CA 1
ATOM 2318 C C . LYS A 1 286 ? 14.596 23.148 -37.587 1.00 56.75 286 LYS A C 1
ATOM 2320 O O . LYS A 1 286 ? 14.994 23.634 -36.528 1.00 56.75 286 LYS A O 1
ATOM 2325 N N . ALA A 1 287 ? 15.429 22.602 -38.469 1.00 57.78 287 ALA A N 1
ATOM 2326 C CA . ALA A 1 287 ? 16.873 22.597 -38.309 1.00 57.78 287 ALA A CA 1
ATOM 2327 C C . ALA A 1 287 ? 17.413 24.028 -38.427 1.00 57.78 287 ALA A C 1
ATOM 2329 O O . ALA A 1 287 ? 17.191 24.725 -39.413 1.00 57.78 287 ALA A O 1
ATOM 2330 N N . LYS A 1 288 ? 18.163 24.464 -37.410 1.00 52.47 288 LYS A N 1
ATOM 2331 C CA . LYS A 1 288 ? 18.781 25.801 -37.356 1.00 52.47 288 LYS A CA 1
ATOM 2332 C C . LYS A 1 288 ? 19.816 26.026 -38.472 1.00 52.47 288 LYS A C 1
ATOM 2334 O O . LYS A 1 288 ? 20.204 27.160 -38.729 1.00 52.47 288 LYS A O 1
ATOM 2339 N N . ASP A 1 289 ? 20.270 24.940 -39.092 1.00 59.53 289 ASP A N 1
ATOM 2340 C CA . ASP A 1 289 ? 21.239 24.900 -40.179 1.00 59.53 289 ASP A CA 1
ATOM 2341 C C . ASP A 1 289 ? 20.840 23.755 -41.124 1.00 59.53 289 ASP A C 1
ATOM 2343 O O . ASP A 1 289 ? 21.007 22.582 -40.791 1.00 59.53 289 ASP A O 1
ATOM 2347 N N . VAL A 1 290 ? 20.253 24.093 -42.276 1.00 57.34 290 VAL A N 1
ATOM 2348 C CA . VAL A 1 290 ? 19.693 23.125 -43.247 1.00 57.34 290 VAL A CA 1
ATOM 2349 C C . VAL A 1 290 ? 20.776 22.198 -43.817 1.00 57.34 290 VAL A C 1
ATOM 2351 O O . VAL A 1 290 ? 20.479 21.100 -44.282 1.00 57.34 290 VAL A O 1
ATOM 2354 N N . ASN A 1 291 ? 22.042 22.616 -43.740 1.00 55.12 291 ASN A N 1
ATOM 2355 C CA . ASN A 1 291 ? 23.187 21.867 -44.251 1.00 55.12 291 ASN A CA 1
ATOM 2356 C C . ASN A 1 291 ? 23.792 20.898 -43.227 1.00 55.12 291 ASN A C 1
ATOM 2358 O O . ASN A 1 291 ? 24.702 20.144 -43.575 1.00 55.12 291 ASN A O 1
ATOM 2362 N N . LYS A 1 292 ? 23.327 20.906 -41.970 1.00 57.69 292 LYS A N 1
ATOM 2363 C CA . LYS A 1 292 ? 23.792 19.950 -40.964 1.00 57.69 292 LYS A CA 1
ATOM 2364 C C . LYS A 1 292 ? 22.881 18.727 -40.922 1.00 57.69 292 LYS A C 1
ATOM 2366 O O . LYS A 1 292 ? 21.659 18.875 -40.900 1.00 57.69 292 LYS A O 1
ATOM 2371 N N . PRO A 1 293 ? 23.458 17.518 -40.868 1.00 60.25 293 PRO A N 1
ATOM 2372 C CA . PRO A 1 293 ? 22.676 16.312 -40.672 1.00 60.25 293 PRO A CA 1
ATOM 2373 C C . PRO A 1 293 ? 21.943 16.410 -39.329 1.00 60.25 293 PRO A C 1
ATOM 2375 O O . PRO A 1 293 ? 22.531 16.751 -38.304 1.00 60.25 293 PRO A O 1
ATOM 2378 N N . ILE A 1 294 ? 20.630 16.171 -39.372 1.00 62.28 294 ILE A N 1
ATOM 2379 C CA . ILE A 1 294 ? 19.720 16.257 -38.216 1.00 62.28 294 ILE A CA 1
ATOM 2380 C C . ILE A 1 294 ? 20.024 15.147 -37.197 1.00 62.28 294 ILE A C 1
ATOM 2382 O O . ILE A 1 294 ? 19.812 15.316 -35.999 1.00 62.28 294 ILE A O 1
ATOM 2386 N N . LEU A 1 295 ? 20.545 14.025 -37.689 1.00 68.31 295 LEU A N 1
ATOM 2387 C CA . LEU A 1 295 ? 20.959 12.859 -36.924 1.00 68.31 295 LEU A CA 1
ATOM 2388 C C . LEU A 1 295 ? 22.479 12.671 -36.987 1.00 68.31 295 LEU A C 1
ATOM 2390 O O . LEU A 1 295 ? 23.178 13.361 -37.732 1.00 68.31 295 LEU A O 1
ATOM 2394 N N . GLY A 1 296 ? 23.002 11.751 -36.176 1.00 66.12 296 GLY A N 1
ATOM 2395 C CA . GLY A 1 296 ? 24.430 11.462 -36.127 1.00 66.12 296 GLY A CA 1
ATOM 2396 C C . GLY A 1 296 ? 24.958 10.991 -37.484 1.00 66.12 296 GLY A C 1
ATOM 2397 O O . GLY A 1 296 ? 24.293 10.255 -38.207 1.00 66.12 296 GLY A O 1
ATOM 2398 N N . VAL A 1 297 ? 26.175 11.409 -37.831 1.00 72.00 297 VAL A N 1
ATOM 2399 C CA . VAL A 1 297 ? 26.900 10.892 -39.001 1.00 72.00 297 VAL A CA 1
ATOM 2400 C C . VAL A 1 297 ? 27.820 9.784 -38.528 1.00 72.00 297 VAL A C 1
ATOM 2402 O O . VAL A 1 297 ? 28.524 9.964 -37.529 1.00 72.00 297 VAL A O 1
ATOM 2405 N N . VAL A 1 298 ? 27.845 8.666 -39.252 1.00 73.00 298 VAL A N 1
ATOM 2406 C CA . VAL A 1 298 ? 28.844 7.618 -39.030 1.00 73.00 298 VAL A CA 1
ATOM 2407 C C . VAL A 1 298 ? 30.224 8.222 -39.271 1.00 73.00 298 VAL A C 1
ATOM 2409 O O . VAL A 1 298 ? 30.534 8.688 -40.367 1.00 73.00 298 VAL A O 1
ATOM 2412 N N . LYS A 1 299 ? 31.051 8.253 -38.226 1.00 70.44 299 LYS A N 1
ATOM 2413 C CA . LYS A 1 299 ? 32.435 8.715 -38.333 1.00 70.44 299 LYS A CA 1
ATOM 2414 C C . LYS A 1 299 ? 33.334 7.506 -38.521 1.00 70.44 299 LYS A C 1
ATOM 2416 O O . LYS A 1 299 ? 33.401 6.646 -37.643 1.00 70.44 299 LYS A O 1
ATOM 2421 N N . HIS A 1 300 ? 34.003 7.461 -39.666 1.00 73.75 300 HIS A N 1
ATOM 2422 C CA . HIS A 1 300 ? 35.062 6.503 -39.942 1.00 73.75 300 HIS A CA 1
ATOM 2423 C C . HIS A 1 300 ? 36.397 7.067 -39.452 1.00 73.75 300 HIS A C 1
ATOM 2425 O O . HIS A 1 300 ? 36.732 8.217 -39.748 1.00 73.75 300 HIS A O 1
ATOM 2431 N N . TYR A 1 301 ? 37.142 6.258 -38.708 1.00 70.06 301 TYR A N 1
ATOM 2432 C CA . TYR A 1 301 ? 38.485 6.577 -38.242 1.00 70.06 301 TYR A CA 1
ATOM 2433 C C . TYR A 1 301 ? 39.436 5.567 -38.890 1.00 70.06 301 TYR A C 1
ATOM 2435 O O . TYR A 1 301 ? 39.511 4.433 -38.418 1.00 70.06 301 TYR A O 1
ATOM 2443 N N . PRO A 1 302 ? 40.092 5.917 -40.011 1.00 65.25 302 PRO A N 1
ATOM 2444 C CA . PRO A 1 302 ? 41.030 5.003 -40.644 1.00 65.25 302 PRO A CA 1
ATOM 2445 C C . PRO A 1 302 ? 42.226 4.754 -39.707 1.00 65.25 302 PRO A C 1
ATOM 2447 O O . PRO A 1 302 ? 42.620 5.675 -38.983 1.00 65.25 302 PRO A O 1
ATOM 2450 N N . PRO A 1 303 ? 42.815 3.544 -39.715 1.00 64.12 303 PRO A N 1
ATOM 2451 C CA . PRO A 1 303 ? 44.037 3.270 -38.966 1.00 64.12 303 PRO A CA 1
ATOM 2452 C C . PRO A 1 303 ? 45.161 4.212 -39.419 1.00 64.12 303 PRO A C 1
ATOM 2454 O O . PRO A 1 303 ? 45.188 4.657 -40.572 1.00 64.12 303 PRO A O 1
ATOM 2457 N N . ASN A 1 304 ? 46.090 4.539 -38.516 1.00 64.81 304 ASN A N 1
ATOM 2458 C CA . ASN A 1 304 ? 47.216 5.406 -38.853 1.00 64.81 304 ASN A CA 1
ATOM 2459 C C . ASN A 1 304 ? 48.018 4.789 -40.007 1.00 64.81 304 ASN A C 1
ATOM 2461 O O . ASN A 1 304 ? 48.352 3.604 -39.989 1.00 64.81 304 ASN A O 1
ATOM 2465 N N . ALA A 1 305 ? 48.355 5.606 -41.010 1.00 59.12 305 ALA A N 1
ATOM 2466 C CA . ALA A 1 305 ? 49.046 5.147 -42.217 1.00 59.12 305 ALA A CA 1
ATOM 2467 C C . ALA A 1 305 ? 50.373 4.415 -41.918 1.00 59.12 305 ALA A C 1
ATOM 2469 O O . ALA A 1 305 ? 50.773 3.538 -42.681 1.00 59.12 305 ALA A O 1
ATOM 2470 N N . GLU A 1 306 ? 51.023 4.727 -40.792 1.00 57.28 306 GLU A N 1
ATOM 2471 C CA . GLU A 1 306 ? 52.263 4.081 -40.342 1.00 57.28 306 GLU A CA 1
ATOM 2472 C C . GLU A 1 306 ? 52.065 2.629 -39.859 1.00 57.28 306 GLU A C 1
ATOM 2474 O O . GLU A 1 306 ? 52.957 1.807 -40.048 1.00 57.28 306 GLU A O 1
ATOM 2479 N N . GLU A 1 307 ? 50.894 2.268 -39.323 1.00 55.34 307 GLU A N 1
ATOM 2480 C CA . GLU A 1 307 ? 50.580 0.894 -38.881 1.00 55.34 307 GLU A CA 1
ATOM 2481 C C . GLU A 1 307 ? 50.057 0.016 -40.027 1.00 55.34 307 GLU A C 1
ATOM 2483 O O . GLU A 1 307 ? 50.278 -1.194 -40.045 1.00 55.34 307 GLU A O 1
ATOM 2488 N N . SER A 1 308 ? 49.435 0.621 -41.043 1.00 51.28 308 SER A N 1
ATOM 2489 C CA . SER A 1 308 ? 48.913 -0.102 -42.214 1.00 51.28 308 SER A CA 1
ATOM 2490 C C . SER A 1 308 ? 49.987 -0.668 -43.159 1.00 51.28 308 SER A C 1
ATOM 2492 O O . SER A 1 308 ? 49.660 -1.441 -44.053 1.00 51.28 308 SER A O 1
ATOM 2494 N N . MET A 1 309 ? 51.265 -0.311 -42.967 1.00 49.94 309 MET A N 1
ATOM 2495 C CA . MET A 1 309 ? 52.398 -0.815 -43.764 1.00 49.94 309 MET A CA 1
ATOM 2496 C C . MET A 1 309 ? 53.005 -2.128 -43.236 1.00 49.94 309 MET A C 1
ATOM 2498 O O . MET A 1 309 ? 53.951 -2.641 -43.835 1.00 49.94 309 MET A O 1
ATOM 2502 N N . HIS A 1 310 ? 52.485 -2.675 -42.134 1.00 51.00 310 HIS A N 1
ATOM 2503 C CA . HIS A 1 310 ? 52.996 -3.899 -41.506 1.00 51.00 310 HIS A CA 1
ATOM 2504 C C . HIS A 1 310 ? 52.103 -5.142 -41.678 1.00 51.00 310 HIS A C 1
ATOM 2506 O O . HIS A 1 310 ? 52.392 -6.170 -41.061 1.00 51.00 310 HIS A O 1
ATOM 2512 N N . PHE A 1 311 ? 51.083 -5.080 -42.540 1.00 45.16 311 PHE A N 1
ATOM 2513 C CA . PHE A 1 311 ? 50.253 -6.225 -42.937 1.00 45.16 311 PHE A CA 1
ATOM 2514 C C . PHE A 1 311 ? 50.430 -6.584 -44.413 1.00 45.16 311 PHE A C 1
ATOM 2516 O O . PHE A 1 311 ? 50.487 -5.653 -45.249 1.00 45.16 311 PHE A O 1
#

Solvent-accessible surface area (backbone atoms only — not comparable to full-atom values): 18727 Å² total; per-residue (Å²): 124,76,77,83,73,56,48,49,87,75,61,70,66,60,55,54,49,51,55,49,50,48,52,41,51,32,37,58,41,34,75,84,38,61,69,37,52,58,56,42,52,52,50,50,52,52,50,50,55,51,51,54,51,34,61,76,74,42,39,36,84,70,78,67,72,63,67,61,65,61,49,48,39,64,71,47,50,51,57,51,43,53,48,46,24,41,48,45,34,18,45,46,65,66,39,36,94,90,63,48,55,18,64,41,92,56,63,49,60,75,90,63,54,41,76,74,44,79,40,70,48,64,89,48,97,80,68,51,50,77,41,74,43,66,39,55,78,86,40,84,24,72,38,83,46,88,62,63,58,72,81,78,61,61,77,62,42,44,62,83,73,41,86,85,45,64,54,63,51,76,68,50,33,52,51,20,38,50,39,15,52,50,36,52,52,52,52,50,48,53,49,47,55,54,52,45,52,51,50,49,51,51,49,48,42,68,76,71,48,72,93,74,79,78,90,68,80,83,84,85,66,61,71,81,72,43,89,90,50,55,62,53,76,53,68,46,80,50,75,89,45,97,61,60,31,26,41,27,87,48,89,88,52,65,51,88,79,45,97,69,83,50,89,92,39,76,81,50,65,58,85,40,23,51,63,78,77,48,64,64,67,66,49,50,73,66,41,96,49,75,87,54,74,95,52,49,73,70,50,74,42,75,76,59,74,80,66,65,73,79,115